Protein AF-A0A944SM00-F1 (afdb_monomer_lite)

Secondary structure (DSSP, 8-state):
-EEE-HHHHHHHHHTT-HHHHHHHHHHHHHTTTT--SEEEHHHHHHHHHHTT--HHHHHHHHHHHHHTTSEEEETTTEEEE--HHHHHHHHT-S-----EEE-HHHHHSTTHHHHHHHHHHTT--S---HHHHHHHH---HHHHHHHHHTS-GGGPPEEEEEEEE----GGGHHHHHHHTTT-EEEETTEEEEEEEEEEE--PEEPS---HHHHHHHHHHHHHHHHHHHHHHHHHHSSSHHHHHHHHHHHTT----------

Foldseek 3Di:
DFWAQLLLQLLCVVVVLNLLRLLLSLVCVVPPDPSPQKDQQVVSLVVCVVLVQDPVSVVVNVVSNCVLVQWDADPRRMIGGDDPLVSCVSSVHLATAFIWDDDNNCCRDPLVNLRSLLRVLQRDQDFDDVVNVCVSRVQDPVNSVVSQVSDDPQWHKDWDWDKAFDPDDPVCLVVVCVVVVNQWDQDPNTTIGTTGTRIDTPIDGDPDDPRVVSSVSSVVVVCVVVVVVLVVLCVVPVDSVVSVVVVVVVVVPPPPDDDDDD

pLDDT: mean 83.61, std 16.64, range [28.89, 97.44]

Radius of gyration: 24.04 Å; chains: 1; bounding box: 55×58×67 Å

Sequence (262 aa):
MIGIFPELQIKAIKEKKAGALILWALMRDFDQPAGSGKVNSQEFKEYLISLGISSSTMYRWIGQALKISLISENKINEYHYVKLAKCALIIGVSKVSFSVDVPLDKLIKKGWRSIVWGAYLSQFKRQISREALFELTGIQRQTQRQLEIGLPKELKIKYIKNYLDEDVTEDHSEAYQKHHGGKAIVINERLVRRLPDTKKTQFKRSRKGRIRKAQSEINLVLKYQQGADRMIEKLFYGSLKGALQRSRKHDRDDIKPDIFYL

Structure (mmCIF, N/CA/C/O backbone):
data_AF-A0A944SM00-F1
#
_entry.id   AF-A0A944SM00-F1
#
loop_
_atom_site.group_PDB
_atom_site.id
_atom_site.type_symbol
_atom_site.label_atom_id
_atom_site.label_alt_id
_atom_site.label_comp_id
_atom_site.label_asym_id
_atom_site.label_entity_id
_atom_site.label_seq_id
_atom_site.pdbx_PDB_ins_code
_atom_site.Cartn_x
_atom_site.Cartn_y
_atom_site.Cartn_z
_atom_site.occupancy
_atom_site.B_iso_or_equiv
_atom_site.auth_seq_id
_atom_site.auth_comp_id
_atom_site.auth_asym_id
_atom_site.auth_atom_id
_atom_site.pdbx_PDB_model_num
ATOM 1 N N . MET A 1 1 ? -14.375 -7.626 -3.214 1.00 90.75 1 MET A N 1
ATOM 2 C CA . MET A 1 1 ? -13.241 -6.825 -3.735 1.00 90.75 1 MET A CA 1
ATOM 3 C C . MET A 1 1 ? -13.071 -5.628 -2.827 1.00 90.75 1 MET A C 1
ATOM 5 O O . MET A 1 1 ? -14.075 -5.000 -2.522 1.00 90.75 1 MET A O 1
ATOM 9 N N . ILE A 1 2 ? -11.843 -5.311 -2.433 1.00 92.75 2 ILE A N 1
ATOM 10 C CA . ILE A 1 2 ? -11.522 -4.173 -1.570 1.00 92.75 2 ILE A CA 1
ATOM 11 C C . ILE A 1 2 ? -10.725 -3.126 -2.354 1.00 92.75 2 ILE A C 1
ATOM 13 O O . ILE A 1 2 ? -9.798 -3.464 -3.090 1.00 92.75 2 ILE A O 1
ATOM 17 N N . GLY A 1 3 ? -11.085 -1.851 -2.203 1.00 92.88 3 GLY A N 1
ATOM 18 C CA . GLY A 1 3 ? -10.375 -0.738 -2.832 1.00 92.88 3 GLY A CA 1
ATOM 19 C C . GLY A 1 3 ? -9.200 -0.273 -1.973 1.00 92.88 3 GLY A C 1
ATOM 20 O O . GLY A 1 3 ? -9.401 0.331 -0.917 1.00 92.88 3 GLY A O 1
ATOM 21 N N . ILE A 1 4 ? -7.969 -0.503 -2.432 1.00 94.50 4 ILE A N 1
ATOM 22 C CA . ILE A 1 4 ? -6.750 -0.059 -1.737 1.00 94.50 4 ILE A CA 1
ATOM 23 C C . ILE A 1 4 ? -6.112 1.144 -2.432 1.00 94.50 4 ILE A C 1
ATOM 25 O O . ILE A 1 4 ? -6.391 1.400 -3.600 1.00 94.50 4 ILE A O 1
ATOM 29 N N . PHE A 1 5 ? -5.245 1.871 -1.726 1.00 94.88 5 PHE A N 1
ATOM 30 C CA . PHE A 1 5 ? -4.364 2.903 -2.288 1.00 94.88 5 PHE A CA 1
ATOM 31 C C . PHE A 1 5 ? -2.925 2.362 -2.295 1.00 94.88 5 PHE A C 1
ATOM 33 O O . PHE A 1 5 ? -2.272 2.375 -1.246 1.00 94.88 5 PHE A O 1
ATOM 40 N N . PRO A 1 6 ? -2.452 1.795 -3.421 1.00 95.00 6 PRO A N 1
ATOM 41 C CA . PRO A 1 6 ? -1.186 1.066 -3.474 1.00 95.00 6 PRO A CA 1
ATOM 42 C C . PRO A 1 6 ? 0.037 1.866 -3.012 1.00 95.00 6 PRO A C 1
ATOM 44 O O . PRO A 1 6 ? 0.906 1.318 -2.343 1.00 95.00 6 PRO A O 1
ATOM 47 N N . GLU A 1 7 ? 0.090 3.163 -3.304 1.00 94.62 7 GLU A N 1
ATOM 48 C CA . GLU A 1 7 ? 1.164 4.066 -2.888 1.00 94.62 7 GLU A CA 1
ATOM 49 C C . GLU A 1 7 ? 1.265 4.201 -1.363 1.00 94.62 7 GLU A C 1
ATOM 51 O O . GLU A 1 7 ? 2.369 4.165 -0.814 1.00 94.62 7 GLU A O 1
ATOM 56 N N . LEU A 1 8 ? 0.123 4.259 -0.664 1.00 95.56 8 LEU A N 1
ATOM 57 C CA . LEU A 1 8 ? 0.095 4.260 0.798 1.00 95.56 8 LEU A CA 1
ATOM 58 C C . LEU A 1 8 ? 0.645 2.933 1.325 1.00 95.56 8 LEU A C 1
ATOM 60 O O . LEU A 1 8 ? 1.453 2.921 2.249 1.00 95.56 8 LEU A O 1
ATOM 64 N N . GLN A 1 9 ? 0.245 1.815 0.711 1.00 95.25 9 GLN A N 1
ATOM 65 C CA . GLN A 1 9 ? 0.661 0.476 1.134 1.00 95.25 9 GLN A CA 1
ATOM 66 C C . GLN A 1 9 ? 2.152 0.231 0.916 1.00 95.25 9 GLN A C 1
ATOM 68 O O . GLN A 1 9 ? 2.822 -0.291 1.804 1.00 95.25 9 GLN A O 1
ATOM 73 N N . ILE A 1 10 ? 2.703 0.657 -0.220 1.00 95.25 10 ILE A N 1
ATOM 74 C CA . ILE A 1 10 ? 4.142 0.568 -0.482 1.00 95.25 10 ILE A CA 1
ATOM 75 C C . ILE A 1 10 ? 4.932 1.397 0.526 1.00 95.25 10 ILE A C 1
ATOM 77 O O . ILE A 1 10 ? 5.895 0.893 1.110 1.00 95.25 10 ILE A O 1
ATOM 81 N N . LYS A 1 11 ? 4.502 2.634 0.790 1.00 94.69 11 LYS A N 1
ATOM 82 C CA . LYS A 1 11 ? 5.144 3.472 1.803 1.00 94.69 11 LYS A CA 1
ATOM 83 C C . LYS A 1 11 ? 5.046 2.826 3.190 1.00 94.69 11 LYS A C 1
ATOM 85 O O . LYS A 1 11 ? 6.056 2.702 3.872 1.00 94.69 11 LYS A O 1
ATOM 90 N N . ALA A 1 12 ? 3.884 2.299 3.573 1.00 94.25 12 ALA A N 1
ATOM 91 C CA . ALA A 1 12 ? 3.702 1.606 4.848 1.00 94.25 12 ALA A CA 1
ATOM 92 C C . ALA A 1 12 ? 4.543 0.322 4.975 1.00 94.25 12 ALA A C 1
ATOM 94 O O . ALA A 1 12 ? 4.992 0.000 6.075 1.00 94.25 12 ALA A O 1
ATOM 95 N N . ILE A 1 13 ? 4.795 -0.409 3.880 1.00 92.44 13 ILE A N 1
ATOM 96 C CA . ILE A 1 13 ? 5.728 -1.549 3.871 1.00 92.44 13 ILE A CA 1
ATOM 97 C C . ILE A 1 13 ? 7.135 -1.079 4.243 1.00 92.44 13 ILE A C 1
ATOM 99 O O . ILE A 1 13 ? 7.756 -1.690 5.114 1.00 92.44 13 ILE A O 1
ATOM 103 N N . LYS A 1 14 ? 7.612 0.008 3.623 1.00 90.19 14 LYS A N 1
ATOM 104 C CA . LYS A 1 14 ? 8.934 0.588 3.901 1.00 90.19 14 LYS A CA 1
ATOM 105 C C . LYS A 1 14 ? 9.064 1.010 5.366 1.00 90.19 14 LYS A C 1
ATOM 107 O O . LYS A 1 14 ? 10.045 0.669 6.015 1.00 90.19 14 LYS A O 1
ATOM 112 N N . GLU A 1 15 ? 8.033 1.653 5.906 1.00 90.00 15 GLU A N 1
ATOM 113 C CA . GLU A 1 15 ? 7.998 2.131 7.296 1.00 90.00 15 GLU A CA 1
ATOM 114 C C . GLU A 1 15 ? 7.648 1.034 8.326 1.00 90.00 15 GLU A C 1
ATOM 116 O O . GLU A 1 15 ? 7.414 1.338 9.493 1.00 90.00 15 GLU A O 1
ATOM 121 N N . LYS A 1 16 ? 7.557 -0.244 7.916 1.00 90.62 16 LYS A N 1
ATOM 122 C CA . LYS A 1 16 ? 7.149 -1.388 8.765 1.00 90.62 16 LYS A CA 1
ATOM 123 C C . LYS A 1 16 ? 5.774 -1.212 9.448 1.00 90.62 16 LYS A C 1
ATOM 125 O O . LYS A 1 16 ? 5.503 -1.817 10.482 1.00 90.62 16 LYS A O 1
ATOM 130 N N . LYS A 1 17 ? 4.874 -0.439 8.831 1.00 92.25 17 LYS A N 1
ATOM 131 C CA . LYS A 1 17 ? 3.510 -0.099 9.298 1.00 92.25 17 LYS A CA 1
ATOM 132 C C . LYS A 1 17 ? 2.399 -0.723 8.443 1.00 92.25 17 LYS A C 1
ATOM 134 O O . LYS A 1 17 ? 1.239 -0.336 8.537 1.00 92.25 17 LYS A O 1
ATOM 139 N N . ALA A 1 18 ? 2.741 -1.690 7.594 1.00 93.62 18 ALA A N 1
ATOM 140 C CA . ALA A 1 18 ? 1.810 -2.324 6.661 1.00 93.62 18 ALA A CA 1
ATOM 141 C C . ALA A 1 18 ? 0.531 -2.875 7.316 1.00 93.62 18 ALA A C 1
ATOM 143 O O . ALA A 1 18 ? -0.555 -2.688 6.779 1.00 93.62 18 ALA A O 1
ATOM 144 N N . GLY A 1 19 ? 0.652 -3.532 8.475 1.00 94.31 19 GLY A N 1
ATOM 145 C CA . GLY A 1 19 ? -0.491 -4.134 9.168 1.00 94.31 19 GLY A CA 1
ATOM 146 C C . GLY A 1 19 ? -1.557 -3.108 9.545 1.00 94.31 19 GLY A C 1
ATOM 147 O O . GLY A 1 19 ? -2.734 -3.302 9.255 1.00 94.31 19 GLY A O 1
ATOM 148 N N . ALA A 1 20 ? -1.127 -1.969 10.091 1.00 96.12 20 ALA A N 1
ATOM 149 C CA . ALA A 1 20 ? -2.013 -0.859 10.426 1.00 96.12 20 ALA A CA 1
ATOM 150 C C . ALA A 1 20 ? -2.781 -0.321 9.210 1.00 96.12 20 ALA A C 1
ATOM 152 O O . ALA A 1 20 ? -3.964 0.001 9.305 1.00 96.12 20 ALA A O 1
ATOM 153 N N . LEU A 1 21 ? -2.124 -0.234 8.052 1.00 96.19 21 LEU A N 1
ATOM 154 C CA . LEU A 1 21 ? -2.757 0.296 6.851 1.00 96.19 21 LEU A CA 1
ATOM 155 C C . LEU A 1 21 ? -3.674 -0.726 6.160 1.00 96.19 21 LEU A C 1
ATOM 157 O O . LEU A 1 21 ? -4.677 -0.342 5.559 1.00 96.19 21 LEU A O 1
ATOM 161 N N . ILE A 1 22 ? -3.364 -2.024 6.248 1.00 96.12 22 ILE A N 1
ATOM 162 C CA . ILE A 1 22 ? -4.295 -3.089 5.844 1.00 96.12 22 ILE A CA 1
ATOM 163 C C . ILE A 1 22 ? -5.549 -3.023 6.718 1.00 96.12 22 ILE A C 1
ATOM 165 O O . ILE A 1 22 ? -6.648 -2.975 6.175 1.00 96.12 22 ILE A O 1
ATOM 169 N N . LEU A 1 23 ? -5.397 -2.925 8.042 1.00 96.69 23 LEU A N 1
ATOM 170 C CA . LEU A 1 23 ? -6.522 -2.772 8.967 1.00 96.69 23 LEU A CA 1
ATOM 171 C C . LEU A 1 23 ? -7.384 -1.552 8.619 1.00 96.69 23 LEU A C 1
ATOM 173 O O . LEU A 1 23 ? -8.598 -1.673 8.511 1.00 96.69 23 LEU A O 1
ATOM 177 N N . TRP A 1 24 ? -6.762 -0.398 8.364 1.00 96.31 24 TRP A N 1
ATOM 178 C CA . TRP A 1 24 ? -7.469 0.812 7.937 1.00 96.31 24 TRP A CA 1
ATOM 179 C C . TRP A 1 24 ? -8.270 0.604 6.641 1.00 96.31 24 TRP A C 1
ATOM 181 O O . TRP A 1 24 ? -9.392 1.096 6.513 1.00 96.31 24 TRP A O 1
ATOM 191 N N . ALA A 1 25 ? -7.725 -0.145 5.676 1.00 94.94 25 ALA A N 1
ATOM 192 C CA . ALA A 1 25 ? -8.459 -0.497 4.465 1.00 94.94 25 ALA A CA 1
ATOM 193 C C . ALA A 1 25 ? -9.648 -1.423 4.775 1.00 94.94 25 ALA A C 1
ATOM 195 O O . ALA A 1 25 ? -10.730 -1.191 4.242 1.00 94.94 25 ALA A O 1
ATOM 196 N N . LEU A 1 26 ? -9.468 -2.418 5.652 1.00 96.19 26 LEU A N 1
ATOM 197 C CA . LEU A 1 26 ? -10.524 -3.347 6.077 1.00 96.19 26 LEU A CA 1
ATOM 198 C C . LEU A 1 26 ? -11.660 -2.632 6.815 1.00 96.19 26 LEU A C 1
ATOM 200 O O . LEU A 1 26 ? -12.820 -2.903 6.532 1.00 96.19 26 LEU A O 1
ATOM 204 N N . MET A 1 27 ? -11.349 -1.670 7.687 1.00 95.62 27 MET A N 1
ATOM 205 C CA . MET A 1 27 ? -12.361 -0.839 8.355 1.00 95.62 27 MET A CA 1
ATOM 206 C C . MET A 1 27 ? -13.193 -0.044 7.352 1.00 95.62 27 MET A C 1
ATOM 208 O O . MET A 1 27 ? -14.412 0.010 7.453 1.00 95.62 27 MET A O 1
ATOM 212 N N . ARG A 1 28 ? -12.537 0.540 6.344 1.00 93.19 28 ARG A N 1
ATOM 213 C CA . ARG A 1 28 ? -13.213 1.258 5.254 1.00 93.19 28 ARG A CA 1
ATOM 214 C C . ARG A 1 28 ? -14.041 0.361 4.347 1.00 93.19 28 ARG A C 1
ATOM 216 O O . ARG A 1 28 ? -14.868 0.874 3.595 1.00 93.19 28 ARG A O 1
ATOM 223 N N . ASP A 1 29 ? -13.746 -0.929 4.321 1.00 93.06 29 ASP A N 1
ATOM 224 C CA . ASP A 1 29 ? -14.542 -1.909 3.596 1.00 93.06 29 ASP A CA 1
ATOM 225 C C . ASP A 1 29 ? -15.767 -2.328 4.410 1.00 93.06 29 ASP A C 1
ATOM 227 O O . ASP A 1 29 ? -16.865 -2.336 3.868 1.00 93.06 29 ASP A O 1
ATOM 231 N N . PHE A 1 30 ? -15.579 -2.554 5.713 1.00 94.56 30 PHE A N 1
ATOM 232 C CA . PHE A 1 30 ? -16.629 -2.895 6.672 1.00 94.56 30 PHE A CA 1
ATOM 233 C C . PHE A 1 30 ? -17.672 -1.780 6.850 1.00 94.56 30 PHE A C 1
ATOM 235 O O . PHE A 1 30 ? -18.863 -2.048 6.832 1.00 94.56 30 PHE A O 1
ATOM 242 N N . ASP A 1 31 ? -17.246 -0.517 6.937 1.00 93.50 31 ASP A N 1
ATOM 243 C CA . ASP A 1 31 ? -18.124 0.659 7.109 1.00 93.50 31 ASP A CA 1
ATOM 244 C C . ASP A 1 31 ? -18.893 1.042 5.821 1.00 93.50 31 ASP A C 1
ATOM 246 O O . ASP A 1 31 ? -19.394 2.154 5.678 1.00 93.50 31 ASP A O 1
ATOM 250 N N . GLN A 1 32 ? -18.966 0.169 4.814 1.00 86.81 32 GLN A N 1
ATOM 251 C CA . GLN A 1 32 ? -19.752 0.427 3.605 1.00 86.81 32 GLN A CA 1
ATOM 252 C C . GLN A 1 32 ? -21.203 -0.042 3.767 1.00 86.81 32 GLN A C 1
ATOM 254 O O . GLN A 1 32 ? -21.441 -1.052 4.419 1.00 86.81 32 GLN A O 1
ATOM 259 N N . PRO A 1 33 ? -22.182 0.631 3.126 1.00 79.94 33 PRO A N 1
ATOM 260 C CA . PRO A 1 33 ? -22.044 1.762 2.197 1.00 79.94 33 PRO A CA 1
ATOM 261 C C . PRO A 1 33 ? -21.962 3.151 2.862 1.00 79.94 33 PRO A C 1
ATOM 263 O O . PRO A 1 33 ? -21.653 4.119 2.168 1.00 79.94 33 PRO A O 1
ATOM 266 N N . ALA A 1 34 ? -22.224 3.265 4.169 1.00 76.12 34 ALA A N 1
ATOM 267 C CA . ALA A 1 34 ? -22.396 4.546 4.864 1.00 76.12 34 ALA A CA 1
ATOM 268 C C . ALA A 1 34 ? -21.117 5.409 4.925 1.00 76.12 34 ALA A C 1
ATOM 270 O O . ALA A 1 34 ? -21.173 6.620 4.704 1.00 76.12 34 ALA A O 1
ATOM 271 N N . GLY A 1 35 ? -19.956 4.802 5.185 1.00 81.25 35 GLY A N 1
ATOM 272 C CA . GLY A 1 35 ? -18.659 5.480 5.249 1.00 81.25 35 GLY A CA 1
ATOM 273 C C . GLY A 1 35 ? -18.588 6.533 6.357 1.00 81.25 35 GLY A C 1
ATOM 274 O O . GLY A 1 35 ? -18.094 7.642 6.121 1.00 81.25 35 GLY A O 1
ATOM 275 N N . SER A 1 36 ? -19.117 6.206 7.536 1.00 85.19 36 SER A N 1
ATOM 276 C CA . SER A 1 36 ? -19.254 7.103 8.687 1.00 85.19 36 SER A CA 1
ATOM 277 C C . SER A 1 36 ? -17.916 7.504 9.329 1.00 85.19 36 SER A C 1
ATOM 279 O O . SER A 1 36 ? -17.819 8.554 9.970 1.00 85.19 36 SER A O 1
ATOM 281 N N . GLY A 1 37 ? -16.862 6.704 9.137 1.00 90.31 37 GLY A N 1
ATOM 282 C CA . GLY A 1 37 ? -15.581 6.875 9.825 1.00 90.31 37 GLY A CA 1
ATOM 283 C C . GLY A 1 37 ? -15.517 6.195 11.194 1.00 90.31 37 GLY A C 1
ATOM 284 O O . GLY A 1 37 ? -14.524 6.380 11.902 1.00 90.31 37 GLY A O 1
ATOM 285 N N . LYS A 1 38 ? -16.562 5.451 11.576 1.00 93.81 38 LYS A N 1
ATOM 286 C CA . LYS A 1 38 ? -16.726 4.814 12.885 1.00 93.81 38 LYS A CA 1
ATOM 287 C C . LYS A 1 38 ? -17.214 3.381 12.711 1.00 93.81 38 LYS A C 1
ATOM 289 O O . LYS A 1 38 ? -18.008 3.113 11.818 1.00 93.81 38 LYS A O 1
ATOM 294 N N . VAL A 1 39 ? -16.740 2.472 13.555 1.00 94.75 39 VAL A N 1
ATOM 295 C CA . VAL A 1 39 ? -17.179 1.070 13.573 1.00 94.75 39 VAL A CA 1
ATOM 296 C C . VAL A 1 39 ? -17.246 0.570 15.013 1.00 94.75 39 VAL A C 1
ATOM 298 O O . VAL A 1 39 ? -16.406 0.949 15.834 1.00 94.75 39 VAL A O 1
ATOM 301 N N . ASN A 1 40 ? -18.206 -0.303 15.317 1.00 95.50 40 ASN A N 1
ATOM 302 C CA . ASN A 1 40 ? -18.239 -1.005 16.596 1.00 95.50 40 ASN A CA 1
ATOM 303 C C . ASN A 1 40 ? -16.992 -1.901 16.721 1.00 95.50 40 ASN A C 1
ATOM 305 O O . ASN A 1 40 ? -16.635 -2.630 15.791 1.00 95.50 40 ASN A O 1
ATOM 309 N N . SER A 1 41 ? -16.288 -1.814 17.850 1.00 95.81 41 SER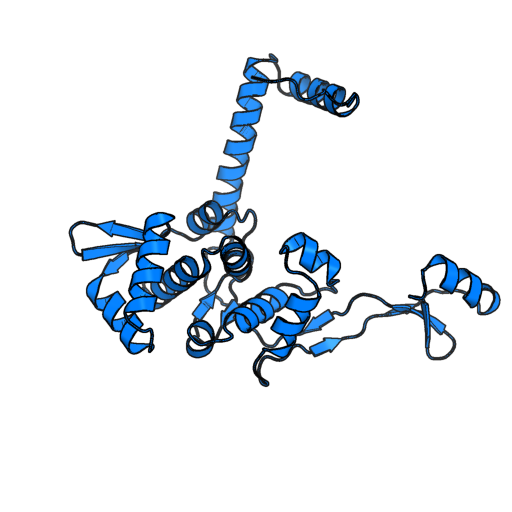 A N 1
ATOM 310 C CA . SER A 1 41 ? -14.999 -2.480 18.037 1.00 95.81 41 SER A CA 1
ATOM 311 C C . SER A 1 41 ? -15.127 -4.000 18.117 1.00 95.81 41 SER A C 1
ATOM 313 O O . SER A 1 41 ? -14.221 -4.699 17.661 1.00 95.81 41 SER A O 1
ATOM 315 N N . GLN A 1 42 ? -16.231 -4.506 18.669 1.00 95.69 42 GLN A N 1
ATOM 316 C CA . GLN A 1 42 ? -16.486 -5.933 18.833 1.00 95.69 42 GLN A CA 1
ATOM 317 C C . GLN A 1 42 ? -16.898 -6.564 17.502 1.00 95.69 42 GLN A C 1
ATOM 319 O O . GLN A 1 42 ? -16.229 -7.487 17.039 1.00 95.69 42 GLN A O 1
ATOM 324 N N . GLU A 1 43 ? -17.899 -5.992 16.830 1.00 96.31 43 GLU A N 1
ATOM 325 C CA . GLU A 1 43 ? -18.360 -6.465 15.515 1.00 96.31 43 GLU A CA 1
ATOM 326 C C . GLU A 1 43 ? -17.225 -6.450 14.485 1.00 96.31 43 GLU A C 1
ATOM 328 O O . GLU A 1 43 ? -17.054 -7.384 13.702 1.00 96.31 43 GLU A O 1
ATOM 333 N N . PHE A 1 44 ? -16.383 -5.410 14.511 1.00 96.94 44 PHE A N 1
ATOM 334 C CA . PHE A 1 44 ? -15.248 -5.335 13.601 1.00 96.94 44 PHE A CA 1
ATOM 335 C C . PHE A 1 44 ? -14.198 -6.420 13.889 1.00 96.94 44 PHE A C 1
ATOM 337 O O . PHE A 1 44 ? -13.633 -6.985 12.953 1.00 96.94 44 PHE A O 1
ATOM 344 N N . LYS A 1 45 ? -13.934 -6.759 15.159 1.00 97.44 45 LYS A N 1
ATOM 345 C CA . LYS A 1 45 ? -13.025 -7.868 15.511 1.00 97.44 45 LYS A CA 1
ATOM 346 C C . LYS A 1 45 ? -13.583 -9.210 15.039 1.00 97.44 45 LYS A C 1
ATOM 348 O O . LYS A 1 45 ? -12.844 -9.994 14.446 1.00 97.44 45 LYS A O 1
ATOM 353 N N . GLU A 1 46 ? -14.874 -9.451 15.243 1.00 97.25 46 GLU A N 1
ATOM 354 C CA . GLU A 1 46 ? -15.562 -10.657 14.766 1.00 97.25 46 GLU A CA 1
ATOM 355 C C . GLU A 1 46 ? -15.511 -10.765 13.239 1.00 97.25 46 GLU A C 1
ATOM 357 O O . GLU A 1 46 ? -15.163 -11.818 12.702 1.00 97.25 46 GLU A O 1
ATOM 362 N N . TYR A 1 47 ? -15.722 -9.651 12.533 1.00 96.81 47 TYR A N 1
ATOM 363 C CA . TYR A 1 47 ? -15.541 -9.577 11.087 1.00 96.81 47 TYR A CA 1
ATOM 364 C C . TYR A 1 47 ? -14.119 -9.972 10.665 1.00 96.81 47 TYR A C 1
ATOM 366 O O . TYR A 1 47 ? -13.951 -10.819 9.787 1.00 96.81 47 TYR A O 1
ATOM 374 N N . LEU A 1 48 ? -13.077 -9.436 11.306 1.00 97.06 48 LEU A N 1
ATOM 375 C CA . LEU A 1 48 ? -11.691 -9.797 10.983 1.00 97.06 48 LEU A CA 1
ATOM 376 C C . LEU A 1 48 ? -11.404 -11.289 11.210 1.00 97.06 48 LEU A C 1
ATOM 378 O O . LEU A 1 48 ? -10.720 -11.910 10.392 1.00 97.06 48 LEU A O 1
ATOM 382 N N . ILE A 1 49 ? -11.943 -11.868 12.285 1.00 96.75 49 ILE A N 1
ATOM 383 C CA . ILE A 1 49 ? -11.830 -13.305 12.568 1.00 96.75 49 ILE A CA 1
ATOM 384 C C . ILE A 1 49 ? -12.545 -14.117 11.481 1.00 96.75 49 ILE A C 1
ATOM 386 O O . ILE A 1 49 ? -11.967 -15.076 10.969 1.00 96.75 49 ILE A O 1
ATOM 390 N N . SER A 1 50 ? -13.741 -13.696 11.053 1.00 96.12 50 SER A N 1
ATOM 391 C CA . SER A 1 50 ? -14.498 -14.355 9.977 1.00 96.12 50 SER A CA 1
ATOM 392 C C . SER A 1 50 ? -13.757 -14.362 8.631 1.00 96.12 50 SER A C 1
ATOM 394 O O . SER A 1 50 ? -13.903 -15.289 7.838 1.00 96.12 50 SER A O 1
ATOM 396 N N . LEU A 1 51 ? -12.880 -13.377 8.394 1.00 95.25 51 LEU A N 1
ATOM 397 C CA . LEU A 1 51 ? -11.996 -13.326 7.223 1.00 95.25 51 LEU A CA 1
ATOM 398 C C . LEU A 1 51 ? -10.786 -14.275 7.319 1.00 95.25 51 LEU A C 1
ATOM 400 O O . LEU A 1 51 ? -9.970 -14.334 6.393 1.00 95.25 51 LEU A O 1
ATOM 404 N N . GLY A 1 52 ? -10.639 -15.001 8.430 1.00 95.31 52 GLY A N 1
ATOM 405 C CA . GLY A 1 52 ? -9.529 -15.916 8.691 1.00 95.31 52 GLY A CA 1
ATOM 406 C C . GLY A 1 52 ? -8.270 -15.233 9.233 1.00 95.31 52 GLY A C 1
ATOM 407 O O . GLY A 1 52 ? -7.176 -15.793 9.133 1.00 95.31 52 GLY A O 1
ATOM 408 N N . ILE A 1 53 ? -8.380 -14.020 9.788 1.00 96.19 53 ILE A N 1
ATOM 409 C CA . ILE A 1 53 ? -7.252 -13.350 10.447 1.00 96.19 53 ILE A CA 1
ATOM 410 C C . ILE A 1 53 ? -7.109 -13.913 11.861 1.00 96.19 53 ILE A C 1
ATOM 412 O O . ILE A 1 53 ? -7.990 -13.754 12.698 1.00 96.19 53 ILE A O 1
ATOM 416 N N . SER A 1 54 ? -5.959 -14.525 12.161 1.00 96.06 54 SER A N 1
ATOM 417 C CA . SER A 1 54 ? -5.645 -14.997 13.518 1.00 96.06 54 SER A CA 1
ATOM 418 C C . SER A 1 54 ? -5.736 -13.854 14.540 1.00 96.06 54 SER A C 1
ATOM 420 O O . SER A 1 54 ? -5.209 -12.768 14.263 1.00 96.06 54 SER A O 1
ATOM 422 N N . SER A 1 55 ? -6.240 -14.121 15.747 1.00 96.69 55 SER A N 1
ATOM 423 C CA . SER A 1 55 ? -6.362 -13.117 16.816 1.00 96.69 55 SER A CA 1
ATOM 424 C C . SER A 1 55 ? -5.044 -12.386 17.103 1.00 96.69 55 SER A C 1
ATOM 426 O O . SER A 1 55 ? -5.025 -11.163 17.194 1.00 96.69 55 SER A O 1
ATOM 428 N N . SER A 1 56 ? -3.911 -13.099 17.135 1.00 96.69 56 SER A N 1
ATOM 429 C CA . SER A 1 56 ? -2.581 -12.490 17.319 1.00 96.69 56 SER A CA 1
ATOM 430 C C . SER A 1 56 ? -2.256 -11.439 16.246 1.00 96.69 56 SER A C 1
ATOM 432 O O . SER A 1 56 ? -1.846 -10.317 16.551 1.00 96.69 56 SER A O 1
ATOM 434 N N . THR A 1 57 ? -2.493 -11.765 14.971 1.00 95.81 57 THR A N 1
ATOM 435 C CA . THR A 1 57 ? -2.288 -10.817 13.865 1.00 95.81 57 THR A CA 1
ATOM 436 C C . THR A 1 57 ? -3.242 -9.632 13.956 1.00 95.81 57 THR A C 1
ATOM 438 O O . THR A 1 57 ? -2.792 -8.502 13.771 1.00 95.81 57 THR A O 1
ATOM 441 N N . MET A 1 58 ? -4.514 -9.879 14.278 1.00 97.19 58 MET A N 1
ATOM 442 C CA . MET A 1 58 ? -5.527 -8.842 14.467 1.00 97.19 58 MET A CA 1
ATOM 443 C C . MET A 1 58 ? -5.106 -7.843 15.552 1.00 97.19 58 MET A C 1
ATOM 445 O O . MET A 1 58 ? -4.970 -6.657 15.258 1.00 97.19 58 MET A O 1
ATOM 449 N N . TYR A 1 59 ? -4.822 -8.304 16.774 1.00 96.94 59 TYR A N 1
ATOM 450 C CA . TYR A 1 59 ? -4.414 -7.424 17.875 1.00 96.94 59 TYR A CA 1
ATOM 451 C C . TYR A 1 59 ? -3.113 -6.681 17.570 1.00 96.94 59 TYR A C 1
ATOM 453 O O . TYR A 1 59 ? -3.001 -5.491 17.859 1.00 96.94 59 TYR A O 1
ATOM 461 N N . ARG A 1 60 ? -2.150 -7.334 16.906 1.00 96.88 60 ARG A N 1
ATOM 462 C CA . ARG A 1 60 ? -0.929 -6.668 16.437 1.00 96.88 60 ARG A CA 1
ATOM 463 C C . ARG A 1 60 ? -1.239 -5.534 15.458 1.00 96.88 60 ARG A C 1
ATOM 465 O O . ARG A 1 60 ? -0.643 -4.466 15.568 1.00 96.88 60 ARG A O 1
ATOM 472 N N . TRP A 1 61 ? -2.130 -5.745 14.491 1.00 97.19 61 TRP A N 1
ATOM 473 C CA . TRP A 1 61 ? -2.508 -4.705 13.530 1.00 97.19 61 TRP A CA 1
ATOM 474 C C . TRP A 1 61 ? -3.270 -3.558 14.196 1.00 97.19 61 TRP A C 1
ATOM 476 O O . TRP A 1 61 ? -2.965 -2.402 13.906 1.00 97.19 61 TRP A O 1
ATOM 486 N N . ILE A 1 62 ? -4.191 -3.862 15.118 1.00 97.31 62 ILE A N 1
ATOM 487 C CA . ILE A 1 62 ? -4.923 -2.865 15.917 1.00 97.31 62 ILE A CA 1
ATOM 488 C C . ILE A 1 62 ? -3.943 -2.023 16.739 1.00 97.31 62 ILE A C 1
ATOM 490 O O . ILE A 1 62 ? -3.942 -0.799 16.622 1.00 97.31 62 ILE A O 1
ATOM 494 N N . GLY A 1 63 ? -3.042 -2.660 17.491 1.00 97.12 63 GLY A N 1
ATOM 495 C CA . GLY A 1 63 ? -2.034 -1.962 18.291 1.00 97.12 63 GLY A CA 1
ATOM 496 C C . GLY A 1 63 ? -1.107 -1.090 17.441 1.00 97.12 63 GLY A C 1
ATOM 497 O O . GLY A 1 63 ? -0.812 0.047 17.809 1.00 97.12 63 GLY A O 1
ATOM 498 N N . GLN A 1 64 ? -0.697 -1.569 16.259 1.00 96.81 64 GLN A N 1
ATOM 499 C CA . GLN A 1 64 ? 0.062 -0.749 15.311 1.00 96.81 64 GLN A CA 1
ATOM 500 C C . GLN A 1 64 ? -0.741 0.465 14.833 1.00 96.81 64 GLN A C 1
ATOM 502 O O . GLN A 1 64 ? -0.179 1.554 14.768 1.00 96.81 64 GLN A O 1
ATOM 507 N N . ALA A 1 65 ? -2.022 0.291 14.500 1.00 97.06 65 ALA A N 1
ATOM 508 C CA . ALA A 1 65 ? -2.881 1.358 13.996 1.00 97.06 65 ALA A CA 1
ATOM 509 C C . ALA A 1 65 ? -3.179 2.431 15.052 1.00 97.06 65 ALA A C 1
ATOM 511 O O . ALA A 1 65 ? -3.144 3.615 14.713 1.00 97.06 65 ALA A O 1
ATOM 512 N N . LEU A 1 66 ? -3.397 2.029 16.309 1.00 96.31 66 LEU A N 1
ATOM 513 C CA . LEU A 1 66 ? -3.528 2.936 17.453 1.00 96.31 66 LEU A CA 1
ATOM 514 C C . LEU A 1 66 ? -2.230 3.715 17.680 1.00 96.31 66 LEU A C 1
ATOM 516 O O . LEU A 1 66 ? -2.250 4.938 17.768 1.00 96.31 66 LEU A O 1
ATOM 520 N N . LYS A 1 67 ? -1.080 3.025 17.680 1.00 95.94 67 LYS A N 1
ATOM 521 C CA . LYS A 1 67 ? 0.237 3.643 17.908 1.00 95.94 67 LYS A CA 1
ATOM 522 C C . LYS A 1 67 ? 0.572 4.746 16.902 1.00 95.94 67 LYS A C 1
ATOM 524 O O . LYS A 1 67 ? 1.251 5.704 17.254 1.00 95.94 67 LYS A O 1
ATOM 529 N N . ILE A 1 68 ? 0.148 4.600 15.647 1.00 94.69 68 ILE A N 1
ATOM 530 C CA . ILE A 1 68 ? 0.388 5.604 14.597 1.00 94.69 68 ILE A CA 1
ATOM 531 C C . ILE A 1 68 ? -0.815 6.525 14.364 1.00 94.69 68 ILE A C 1
ATOM 533 O O . ILE A 1 68 ? -0.820 7.282 13.395 1.00 94.69 68 ILE A O 1
ATOM 537 N N . SER A 1 69 ? -1.840 6.444 15.214 1.00 95.25 69 SER A N 1
ATOM 538 C CA . SER A 1 69 ? -3.047 7.271 15.150 1.00 95.25 69 SER A CA 1
ATOM 539 C C . SER A 1 69 ? -3.819 7.168 13.827 1.00 95.25 69 SER A C 1
ATOM 541 O O . SER A 1 69 ? -4.486 8.121 13.415 1.00 95.25 69 SER A O 1
ATOM 543 N N . LEU A 1 70 ? -3.746 6.017 13.141 1.00 94.62 70 LEU A N 1
ATOM 544 C CA . LEU A 1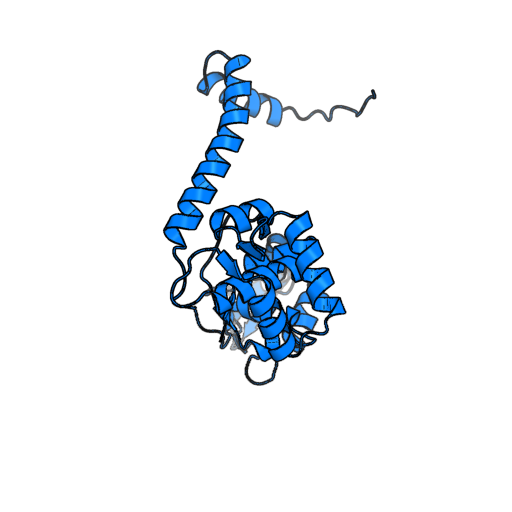 70 ? -4.650 5.714 12.022 1.00 94.62 70 LEU A CA 1
ATOM 545 C C . LEU A 1 70 ? -6.061 5.398 12.513 1.00 94.62 70 LEU A C 1
ATOM 547 O O . LEU A 1 70 ? -7.028 5.618 11.777 1.00 94.62 70 LEU A O 1
ATOM 551 N N . ILE A 1 71 ? -6.155 4.889 13.739 1.00 96.12 71 ILE A N 1
ATOM 552 C CA . ILE A 1 71 ? -7.409 4.677 14.444 1.00 96.12 71 ILE A CA 1
ATOM 553 C C . ILE A 1 71 ? -7.313 5.261 15.853 1.00 96.12 71 ILE A C 1
ATOM 555 O O . ILE A 1 71 ? -6.216 5.398 16.394 1.00 96.12 71 ILE A O 1
ATOM 559 N N . SER A 1 72 ? -8.456 5.586 16.439 1.00 95.12 72 SER A N 1
ATOM 560 C CA . SER A 1 72 ? -8.607 5.917 17.855 1.00 95.12 72 SER A CA 1
ATOM 561 C C . SER A 1 72 ? -9.769 5.127 18.441 1.00 95.12 72 SER A C 1
ATOM 563 O O . SER A 1 72 ? -10.729 4.819 17.735 1.00 95.12 72 SER A O 1
ATOM 565 N N . GLU A 1 73 ? -9.684 4.807 19.724 1.00 92.31 73 GLU A N 1
ATOM 566 C CA . GLU A 1 73 ? -10.730 4.099 20.459 1.00 92.31 73 GLU A CA 1
ATOM 567 C C . GLU A 1 73 ? -11.464 5.082 21.369 1.00 92.31 73 GLU A C 1
ATOM 569 O O . GLU A 1 73 ? -10.836 5.883 22.064 1.00 92.31 73 GLU A O 1
ATOM 574 N N . ASN A 1 74 ? -12.792 5.042 21.333 1.00 88.00 74 ASN A N 1
ATOM 575 C CA . ASN A 1 74 ? -13.642 5.801 22.242 1.00 88.00 74 ASN A CA 1
ATOM 576 C C . ASN A 1 74 ? -14.140 4.912 23.386 1.00 88.00 74 ASN A C 1
ATOM 578 O O . ASN A 1 74 ? -14.207 3.692 23.261 1.00 88.00 74 ASN A O 1
ATOM 582 N N . LYS A 1 75 ? -14.573 5.541 24.487 1.00 76.75 75 LYS A N 1
ATOM 583 C CA . LYS A 1 75 ? -15.086 4.848 25.686 1.00 76.75 75 LYS A CA 1
ATOM 584 C C . LYS A 1 75 ? -16.324 3.969 25.432 1.00 76.75 75 LYS A C 1
ATOM 586 O O . LYS A 1 75 ? -16.645 3.138 26.269 1.00 76.75 75 LYS A O 1
ATOM 591 N N . ILE A 1 76 ? -17.006 4.141 24.298 1.00 85.12 76 ILE A N 1
ATOM 592 C CA . ILE A 1 76 ? -18.248 3.438 23.931 1.00 85.12 76 ILE A CA 1
ATOM 593 C C . ILE A 1 76 ? -17.951 2.246 22.997 1.00 85.12 76 ILE A C 1
ATOM 595 O O . ILE A 1 76 ? -18.718 1.961 22.092 1.00 85.12 76 ILE A O 1
ATOM 599 N N . ASN A 1 77 ? -16.812 1.561 23.160 1.00 89.75 77 ASN A N 1
ATOM 600 C CA . ASN A 1 77 ? -16.426 0.420 22.311 1.00 89.75 77 ASN A CA 1
ATOM 601 C C . ASN A 1 77 ? -16.495 0.713 20.798 1.00 89.75 77 ASN A C 1
ATOM 603 O O . ASN A 1 77 ? -16.898 -0.131 20.002 1.00 89.75 77 ASN A O 1
ATOM 607 N N . GLU A 1 78 ? -16.065 1.902 20.380 1.00 94.50 78 GLU A N 1
ATOM 608 C CA . GLU A 1 78 ? -16.038 2.295 18.970 1.00 94.50 78 GLU A CA 1
ATOM 609 C C . GLU A 1 78 ? -14.609 2.579 18.517 1.00 94.50 78 GLU A C 1
ATOM 611 O O . GLU A 1 78 ? -13.858 3.299 19.184 1.00 94.50 78 GLU A O 1
ATOM 616 N N . TYR A 1 79 ? -14.256 2.071 17.335 1.00 96.06 79 TYR A N 1
ATOM 617 C CA . TYR A 1 79 ? -13.066 2.505 16.619 1.00 96.06 79 TYR A CA 1
ATOM 618 C C . TYR A 1 79 ? -13.417 3.593 15.612 1.00 96.06 79 TYR A C 1
ATOM 620 O O . TYR A 1 79 ? -14.267 3.424 14.741 1.00 96.06 79 TYR A O 1
ATOM 628 N N . HIS A 1 80 ? -12.681 4.694 15.681 1.00 95.75 80 HIS A N 1
ATOM 629 C CA . HIS A 1 80 ? -12.718 5.767 14.701 1.00 95.75 80 HIS A CA 1
ATOM 630 C C . HIS A 1 80 ? -11.491 5.652 13.819 1.00 95.75 80 HIS A C 1
ATOM 632 O O . HIS A 1 80 ? -10.377 5.614 14.334 1.00 95.75 80 HIS A O 1
ATOM 638 N N . TYR A 1 81 ? -11.663 5.636 12.503 1.00 94.88 81 TYR A N 1
ATOM 639 C CA . TYR A 1 81 ? -10.537 5.608 11.577 1.00 94.88 81 TYR A CA 1
ATOM 640 C C . TYR A 1 81 ? -10.386 6.943 10.850 1.00 94.88 81 TYR A C 1
ATOM 642 O O . TYR A 1 81 ? -11.348 7.656 10.557 1.00 94.88 81 TYR A O 1
ATOM 650 N N . VAL A 1 82 ? -9.144 7.314 10.550 1.00 93.69 82 VAL A N 1
ATOM 651 C CA . VAL A 1 82 ? -8.866 8.606 9.918 1.00 93.69 82 VAL A CA 1
ATOM 652 C C . VAL A 1 82 ? -9.300 8.641 8.449 1.00 93.69 82 VAL A C 1
ATOM 654 O O . VAL A 1 82 ? -9.228 7.649 7.722 1.00 93.69 82 VAL A O 1
ATOM 657 N N . LYS A 1 83 ? -9.689 9.824 7.964 1.00 92.06 83 LYS A N 1
ATOM 658 C CA . LYS A 1 83 ? -9.969 10.054 6.536 1.00 92.06 83 LYS A CA 1
ATOM 659 C C . LYS A 1 83 ? -8.708 9.872 5.684 1.00 92.06 83 LYS A C 1
ATOM 661 O O . LYS A 1 83 ? -7.589 10.024 6.169 1.00 92.06 83 LYS A O 1
ATOM 666 N N . LEU A 1 84 ? -8.899 9.629 4.385 1.00 92.44 84 LEU A N 1
ATOM 667 C CA . LEU A 1 84 ? -7.823 9.377 3.414 1.00 92.44 84 LEU A CA 1
ATOM 668 C C . LEU A 1 84 ? -6.697 10.424 3.444 1.00 92.44 84 LEU A C 1
ATOM 670 O O . LEU A 1 84 ? -5.533 10.043 3.436 1.00 92.44 84 LEU A O 1
ATOM 674 N N . ALA A 1 85 ? -7.022 11.719 3.510 1.00 91.69 85 ALA A N 1
ATOM 675 C CA . ALA A 1 85 ? -6.011 12.779 3.553 1.00 91.69 85 ALA A CA 1
ATOM 676 C C . ALA A 1 85 ? -5.114 12.671 4.794 1.00 91.69 85 ALA A C 1
ATOM 678 O O . ALA A 1 85 ? -3.892 12.645 4.684 1.00 91.69 85 ALA A O 1
ATOM 679 N N . LYS A 1 86 ? -5.725 12.525 5.976 1.00 92.12 86 LYS A N 1
ATOM 680 C CA . LYS A 1 86 ? -5.001 12.352 7.241 1.00 92.12 86 LYS A CA 1
ATOM 681 C C . LYS A 1 86 ? -4.206 11.043 7.259 1.00 92.12 86 LYS A C 1
ATOM 683 O O . LYS A 1 86 ? -3.071 11.042 7.717 1.00 92.12 86 LYS A O 1
ATOM 688 N N . CYS A 1 87 ? -4.754 9.963 6.700 1.00 94.25 87 CYS A N 1
ATOM 689 C CA . CYS A 1 87 ? -4.029 8.706 6.502 1.00 94.25 87 CYS A CA 1
ATOM 690 C C . CYS A 1 87 ? -2.756 8.917 5.664 1.00 94.25 87 CYS A C 1
ATOM 692 O O . CYS A 1 87 ? -1.674 8.512 6.079 1.00 94.25 87 CYS A O 1
ATOM 694 N N . ALA A 1 88 ? -2.864 9.601 4.521 1.00 93.88 88 ALA A N 1
ATOM 695 C CA . ALA A 1 88 ? -1.725 9.881 3.650 1.00 93.88 88 ALA A CA 1
ATOM 696 C C . ALA A 1 88 ? -0.643 10.711 4.351 1.00 93.88 88 ALA A C 1
ATOM 698 O O . ALA A 1 88 ? 0.535 10.373 4.256 1.00 93.88 88 ALA A O 1
ATOM 699 N N . LEU A 1 89 ? -1.040 11.732 5.117 1.00 92.44 89 LEU A N 1
ATOM 700 C CA . LEU A 1 89 ? -0.120 12.551 5.908 1.00 92.44 89 LEU A CA 1
ATOM 701 C C . LEU A 1 89 ? 0.595 11.730 6.994 1.00 92.44 89 LEU A C 1
ATOM 703 O O . LEU A 1 89 ? 1.814 11.806 7.096 1.00 92.44 89 LEU A O 1
ATOM 707 N N . ILE A 1 90 ? -0.130 10.889 7.743 1.00 92.38 90 ILE A N 1
ATOM 708 C CA . ILE A 1 90 ? 0.441 10.003 8.778 1.00 92.38 90 ILE A CA 1
ATOM 709 C C . ILE A 1 90 ? 1.458 9.016 8.186 1.00 92.38 90 ILE A C 1
ATOM 711 O O . ILE A 1 90 ? 2.486 8.724 8.798 1.00 92.38 90 ILE A 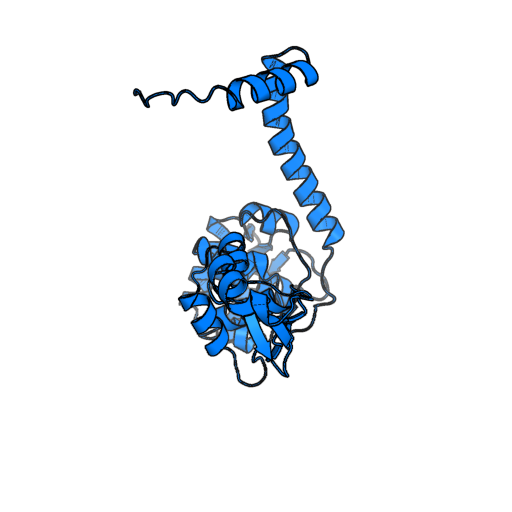O 1
ATOM 715 N N . ILE A 1 91 ? 1.174 8.479 6.996 1.00 93.50 91 ILE A N 1
ATOM 716 C CA . ILE A 1 91 ? 2.065 7.538 6.303 1.00 93.50 91 ILE A CA 1
ATOM 717 C C . ILE A 1 91 ? 3.231 8.263 5.601 1.00 93.50 91 ILE A C 1
ATOM 719 O O . ILE A 1 91 ? 4.246 7.637 5.288 1.00 93.50 91 ILE A O 1
ATOM 723 N N . GLY A 1 92 ? 3.127 9.577 5.385 1.00 92.06 92 GLY A N 1
ATOM 724 C CA . GLY A 1 92 ? 4.147 10.383 4.714 1.00 92.06 92 GLY A CA 1
ATOM 725 C C . GLY A 1 92 ? 4.084 10.281 3.189 1.00 92.06 92 GLY A C 1
ATOM 726 O O . GLY A 1 92 ? 5.116 10.144 2.531 1.00 92.06 92 GLY A O 1
ATOM 727 N N . VAL A 1 93 ? 2.875 10.299 2.623 1.00 92.12 93 VAL A N 1
ATOM 728 C CA . VAL A 1 93 ? 2.632 10.324 1.174 1.00 92.12 93 VAL A CA 1
ATOM 729 C C . VAL A 1 93 ? 2.066 11.682 0.768 1.00 92.12 93 VAL A C 1
ATOM 731 O O . VAL A 1 93 ? 0.995 12.084 1.214 1.00 92.12 93 VAL A O 1
ATOM 734 N N . SER A 1 94 ? 2.776 12.374 -0.123 1.00 90.12 94 SER A N 1
ATOM 735 C CA . SER A 1 94 ? 2.408 13.710 -0.613 1.00 90.12 94 SER A CA 1
ATOM 736 C C . SER A 1 94 ? 1.366 13.692 -1.733 1.00 90.12 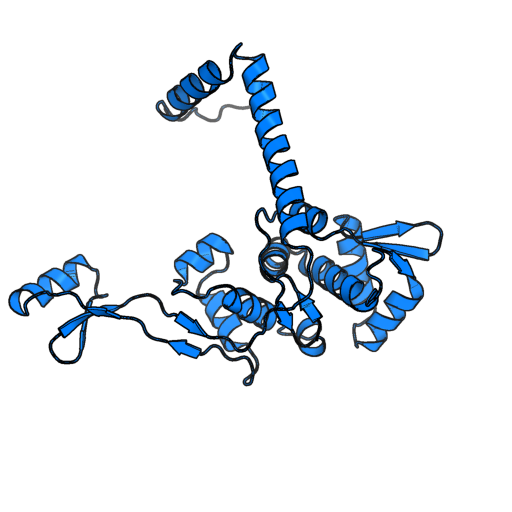94 SER A C 1
ATOM 738 O O . SER A 1 94 ? 0.649 14.672 -1.947 1.00 90.12 94 SER A O 1
ATOM 740 N N . LYS A 1 95 ? 1.264 12.579 -2.463 1.00 91.25 95 LYS A N 1
ATOM 741 C CA . LYS A 1 95 ? 0.346 12.428 -3.590 1.00 91.25 95 LYS A CA 1
ATOM 742 C C . LYS A 1 95 ? -0.394 11.105 -3.518 1.00 91.25 95 LYS A C 1
ATOM 744 O O . LYS A 1 95 ? 0.223 10.045 -3.565 1.00 91.25 95 LYS A O 1
ATOM 749 N N . VAL A 1 96 ? -1.717 11.190 -3.473 1.00 91.62 96 VAL A N 1
ATOM 750 C CA . VAL A 1 96 ? -2.612 10.034 -3.486 1.00 91.62 96 VAL A CA 1
ATOM 751 C C . VAL A 1 96 ? -3.196 9.884 -4.887 1.00 91.62 96 VAL A C 1
ATOM 753 O O . VAL A 1 96 ? -3.759 10.818 -5.461 1.00 91.62 96 VAL A O 1
ATOM 756 N N . SER A 1 97 ? -3.022 8.700 -5.455 1.00 91.00 97 SER A N 1
ATOM 757 C CA . SER A 1 97 ? -3.519 8.318 -6.771 1.00 91.00 97 SER A CA 1
ATOM 758 C C . SER A 1 97 ? -4.904 7.672 -6.654 1.00 91.00 97 SER A C 1
ATOM 760 O O . SER A 1 97 ? -5.604 7.795 -5.647 1.00 91.00 97 SER A O 1
ATOM 762 N N . PHE A 1 98 ? -5.367 7.029 -7.725 1.00 90.81 98 PHE A N 1
ATOM 763 C CA . PHE A 1 98 ? -6.636 6.315 -7.691 1.00 90.81 98 PHE A CA 1
ATOM 764 C C . PHE A 1 98 ? -6.530 5.007 -6.910 1.00 90.81 98 PHE A C 1
ATOM 766 O O . PHE A 1 98 ? -5.508 4.317 -6.951 1.00 90.81 98 PHE A O 1
ATOM 773 N N . SER A 1 99 ? -7.632 4.659 -6.246 1.00 93.62 99 SER A N 1
ATOM 774 C CA . SER A 1 99 ? -7.767 3.368 -5.591 1.00 93.62 99 SER A CA 1
ATOM 775 C C . SER A 1 99 ? -7.873 2.245 -6.625 1.00 93.62 99 SER A C 1
ATOM 777 O O . SER A 1 99 ? -8.390 2.437 -7.728 1.00 93.62 99 SER A O 1
ATOM 779 N N . VAL A 1 100 ? -7.370 1.070 -6.267 1.00 94.88 100 VAL A N 1
ATOM 780 C CA . VAL A 1 100 ? -7.335 -0.128 -7.103 1.00 94.88 100 VAL A CA 1
ATOM 781 C C . VAL A 1 100 ? -8.081 -1.245 -6.387 1.00 94.88 100 VAL A C 1
ATOM 783 O O . VAL A 1 100 ? -7.843 -1.480 -5.202 1.00 94.88 100 VAL A O 1
ATOM 786 N N . ASP A 1 101 ? -8.982 -1.915 -7.102 1.00 95.00 101 ASP A N 1
ATOM 787 C CA . ASP A 1 101 ? -9.732 -3.044 -6.563 1.00 95.00 101 ASP A CA 1
ATOM 788 C C . ASP A 1 101 ? -8.842 -4.287 -6.506 1.00 95.00 101 ASP A C 1
ATOM 790 O O . ASP A 1 101 ? -8.229 -4.693 -7.498 1.00 95.00 101 ASP A O 1
ATOM 794 N N . VAL A 1 102 ? -8.803 -4.910 -5.332 1.00 95.06 102 VAL A N 1
ATOM 795 C CA . VAL A 1 102 ? -8.010 -6.102 -5.039 1.00 95.06 102 VAL A CA 1
ATOM 796 C C . VAL A 1 102 ? -8.904 -7.191 -4.426 1.00 95.06 102 VAL A C 1
ATOM 798 O O . VAL A 1 102 ? -9.830 -6.870 -3.674 1.00 95.06 102 VAL A O 1
ATOM 801 N N . PRO A 1 103 ? -8.675 -8.484 -4.723 1.00 94.19 103 PRO A N 1
ATOM 802 C CA . PRO A 1 103 ? -9.361 -9.567 -4.025 1.00 94.19 103 PRO A CA 1
ATOM 803 C C . PRO A 1 103 ? -9.003 -9.577 -2.532 1.00 94.19 103 PRO A C 1
ATOM 805 O O . PRO A 1 103 ? -7.826 -9.571 -2.162 1.00 94.19 103 PRO A O 1
ATOM 808 N N . LEU A 1 104 ? -10.023 -9.564 -1.673 1.00 94.31 104 LEU A N 1
ATOM 809 C CA . LEU A 1 104 ? -9.860 -9.428 -0.222 1.00 94.31 104 LEU A CA 1
ATOM 810 C C . LEU A 1 104 ? -9.074 -10.608 0.374 1.00 94.31 104 LEU A C 1
ATOM 812 O O . LEU A 1 104 ? -8.152 -10.414 1.165 1.00 94.31 104 LEU A O 1
ATOM 816 N N . ASP A 1 105 ? -9.367 -11.821 -0.091 1.00 93.81 105 ASP A N 1
ATOM 817 C CA . ASP A 1 105 ? -8.685 -13.058 0.293 1.00 93.81 105 ASP A CA 1
ATOM 818 C C . ASP A 1 105 ? -7.175 -13.012 -0.001 1.00 93.81 105 ASP A C 1
ATOM 820 O O . ASP A 1 105 ? -6.365 -13.505 0.786 1.00 93.81 105 ASP A O 1
ATOM 824 N N . LYS A 1 106 ? -6.773 -12.388 -1.116 1.00 93.56 106 LYS A N 1
ATOM 825 C CA . LYS A 1 106 ? -5.362 -12.250 -1.508 1.00 93.56 106 LYS A CA 1
ATOM 826 C C . LYS A 1 106 ? -4.634 -11.160 -0.724 1.00 93.56 106 LYS A C 1
ATOM 828 O O . LYS A 1 106 ? -3.413 -11.228 -0.603 1.00 93.56 106 LYS A O 1
ATOM 833 N N . LEU A 1 107 ? -5.354 -10.163 -0.204 1.00 94.00 107 LEU A N 1
ATOM 834 C CA . LEU A 1 107 ? -4.768 -9.077 0.586 1.00 94.00 107 LEU A CA 1
ATOM 835 C C . LEU A 1 107 ? -4.416 -9.520 2.015 1.00 94.00 107 LEU A C 1
ATOM 837 O O . LEU A 1 107 ? -3.480 -8.994 2.609 1.00 94.00 107 LEU A O 1
ATOM 841 N N . ILE A 1 108 ? -5.154 -10.488 2.558 1.00 93.75 108 ILE A N 1
ATOM 842 C CA . ILE A 1 108 ? -4.991 -10.950 3.943 1.00 93.75 108 ILE A CA 1
ATOM 843 C C . ILE A 1 108 ? -3.978 -12.102 4.043 1.00 93.75 108 ILE A C 1
ATOM 845 O O . ILE A 1 108 ? -3.274 -12.243 5.044 1.00 93.75 108 ILE A O 1
ATOM 849 N N . LYS A 1 109 ? -3.863 -12.918 2.991 1.00 91.88 109 LYS A N 1
ATOM 850 C CA . LYS A 1 109 ? -2.985 -14.095 2.955 1.00 91.88 109 LYS A CA 1
ATOM 851 C C . LYS A 1 109 ? -1.516 -13.744 2.682 1.00 91.88 109 LYS A C 1
ATOM 853 O O . LYS A 1 109 ? -1.146 -12.636 2.286 1.00 91.88 109 LYS A O 1
ATOM 858 N N . LYS A 1 110 ? -0.634 -14.733 2.869 1.00 90.06 110 LYS A N 1
ATOM 859 C CA . LYS A 1 110 ? 0.784 -14.635 2.486 1.00 90.06 110 LYS A CA 1
ATOM 860 C C . LYS A 1 110 ? 0.903 -14.274 0.998 1.00 90.06 110 LYS A C 1
ATOM 862 O O . LYS A 1 110 ? 0.157 -14.780 0.169 1.00 90.06 110 LYS A O 1
ATOM 867 N N . GLY A 1 111 ? 1.858 -13.405 0.666 1.00 91.50 111 GLY A N 1
ATOM 868 C CA . GLY A 1 111 ? 2.060 -12.922 -0.708 1.00 91.50 111 GLY A CA 1
ATOM 869 C C . GLY A 1 111 ? 1.287 -11.647 -1.058 1.00 91.50 111 GLY A C 1
ATOM 870 O O . GLY A 1 111 ? 1.460 -11.120 -2.153 1.00 91.50 111 GLY A O 1
ATOM 871 N N . TRP A 1 112 ? 0.517 -11.079 -0.124 1.00 94.44 112 TRP A N 1
ATOM 872 C CA . TRP A 1 112 ? -0.220 -9.827 -0.333 1.00 94.44 112 TRP A CA 1
ATOM 873 C C . TRP A 1 112 ? 0.652 -8.655 -0.822 1.00 94.44 112 TRP A C 1
ATOM 875 O O . TRP A 1 112 ? 0.179 -7.802 -1.569 1.00 94.44 112 TRP A O 1
ATOM 885 N N . ARG A 1 113 ? 1.947 -8.613 -0.466 1.00 95.69 113 ARG A N 1
ATOM 886 C CA . ARG A 1 113 ? 2.883 -7.584 -0.959 1.00 95.69 113 ARG A CA 1
ATOM 887 C C . ARG A 1 113 ? 3.015 -7.610 -2.480 1.00 95.69 113 ARG A C 1
ATOM 889 O O . ARG A 1 113 ? 3.068 -6.551 -3.095 1.00 95.69 113 ARG A O 1
ATOM 896 N N . SER A 1 114 ? 3.031 -8.800 -3.081 1.00 96.31 114 SER A N 1
ATOM 897 C CA . SER A 1 114 ? 3.060 -8.970 -4.536 1.00 96.31 114 SER A CA 1
ATOM 898 C C . SER A 1 114 ? 1.787 -8.415 -5.167 1.00 96.31 114 SER A C 1
ATOM 900 O O . SER A 1 114 ? 1.848 -7.721 -6.176 1.00 96.31 114 SER A O 1
ATOM 902 N N . ILE A 1 115 ? 0.638 -8.635 -4.522 1.00 96.44 115 ILE A N 1
ATOM 903 C CA . ILE A 1 115 ? -0.658 -8.102 -4.957 1.00 96.44 115 ILE A CA 1
ATOM 904 C C . ILE A 1 115 ? -0.664 -6.571 -4.913 1.00 96.44 115 ILE A C 1
ATOM 906 O O . ILE A 1 115 ? -1.021 -5.931 -5.899 1.00 96.44 115 ILE A O 1
ATOM 910 N N . VAL A 1 116 ? -0.210 -5.978 -3.804 1.00 96.25 116 VAL A N 1
ATOM 911 C CA . VAL A 1 116 ? -0.061 -4.520 -3.659 1.00 96.25 116 VAL A CA 1
ATOM 912 C C . VAL A 1 116 ? 0.894 -3.955 -4.708 1.00 96.25 116 VAL A C 1
ATOM 914 O O . VAL A 1 116 ? 0.607 -2.915 -5.295 1.00 96.25 116 VAL A O 1
ATOM 917 N N . TRP A 1 117 ? 2.002 -4.645 -4.982 1.00 96.50 117 TRP A N 1
ATOM 918 C CA . TRP A 1 117 ? 2.953 -4.253 -6.018 1.00 96.50 117 TRP A CA 1
ATOM 919 C C . TRP A 1 117 ? 2.323 -4.268 -7.413 1.00 96.50 117 TRP A C 1
ATOM 921 O O . TRP A 1 117 ? 2.421 -3.283 -8.141 1.00 96.50 117 TRP A O 1
ATOM 931 N N . GLY A 1 118 ? 1.611 -5.337 -7.777 1.00 95.88 118 GLY A N 1
ATOM 932 C CA . GLY A 1 118 ? 0.876 -5.398 -9.041 1.00 95.88 118 GLY A CA 1
ATOM 933 C C . GLY A 1 118 ? -0.182 -4.292 -9.155 1.00 95.88 118 GLY A C 1
ATOM 934 O O . GLY A 1 118 ? -0.282 -3.637 -10.195 1.00 95.88 118 GLY A O 1
ATOM 935 N N . ALA A 1 119 ? -0.905 -4.017 -8.066 1.00 95.94 119 ALA A N 1
ATOM 936 C CA . ALA A 1 119 ? -1.867 -2.922 -7.993 1.00 95.94 119 ALA A CA 1
ATOM 937 C C . ALA A 1 119 ? -1.194 -1.547 -8.158 1.00 95.94 119 ALA A C 1
ATOM 939 O O . ALA A 1 119 ? -1.720 -0.689 -8.863 1.00 95.94 119 ALA A O 1
ATOM 940 N N . TYR A 1 120 ? -0.010 -1.332 -7.586 1.00 96.00 120 TYR A N 1
ATOM 941 C CA . TYR A 1 120 ? 0.762 -0.105 -7.786 1.00 96.00 120 TYR A CA 1
ATOM 942 C C . TYR A 1 120 ? 1.225 0.057 -9.232 1.00 96.00 120 TYR A C 1
ATOM 944 O O . TYR A 1 120 ? 1.069 1.124 -9.818 1.00 96.00 120 TYR A O 1
ATOM 952 N N . LEU A 1 121 ? 1.711 -1.018 -9.857 1.00 95.19 121 LEU A N 1
ATOM 953 C CA . LEU A 1 121 ? 2.114 -0.982 -11.262 1.00 95.19 121 LEU A CA 1
ATOM 954 C C . LEU A 1 121 ? 0.947 -0.636 -12.198 1.00 95.19 121 LEU A C 1
ATOM 956 O O . LEU A 1 121 ? 1.160 0.026 -13.210 1.00 95.19 121 LEU A O 1
ATOM 960 N N . SER A 1 122 ? -0.290 -0.989 -11.832 1.00 94.19 122 SER A N 1
ATOM 961 C CA . SER A 1 122 ? -1.497 -0.592 -12.574 1.00 94.19 122 SER A CA 1
ATOM 962 C C . SER A 1 122 ? -1.732 0.926 -12.635 1.00 94.19 122 SER A C 1
ATOM 964 O O . SER A 1 122 ? -2.478 1.413 -13.492 1.00 94.19 122 SER A O 1
ATOM 966 N N . GLN A 1 123 ? -1.088 1.693 -11.748 1.00 92.38 123 GLN A N 1
ATOM 967 C CA . GLN A 1 123 ? -1.179 3.151 -11.730 1.00 92.38 123 GLN A CA 1
ATOM 968 C C . GLN A 1 123 ? -0.447 3.817 -12.897 1.00 92.38 123 GLN A C 1
ATOM 970 O O . GLN A 1 123 ? -0.825 4.915 -13.318 1.00 92.38 123 GLN A O 1
ATOM 975 N N . PHE A 1 124 ? 0.540 3.133 -13.474 1.00 91.44 124 PHE A N 1
ATOM 976 C CA . PHE A 1 124 ? 1.349 3.640 -14.572 1.00 91.44 124 PHE A CA 1
ATOM 977 C C . PHE A 1 124 ? 0.757 3.211 -15.916 1.00 91.44 124 PHE A C 1
ATOM 979 O O . PHE A 1 124 ? 0.647 2.030 -16.227 1.00 91.44 124 PHE A O 1
ATOM 986 N N . LYS A 1 125 ? 0.380 4.193 -16.744 1.00 84.44 125 LYS A N 1
ATOM 987 C CA . LYS A 1 125 ? -0.070 3.955 -18.129 1.00 84.44 125 LYS A CA 1
ATOM 988 C C . LYS A 1 125 ? 1.069 3.969 -19.151 1.00 84.44 125 LYS A C 1
ATOM 990 O O . LYS A 1 125 ? 0.880 3.521 -20.275 1.00 84.44 125 LYS A O 1
ATOM 995 N N . ARG A 1 126 ? 2.210 4.550 -18.783 1.00 87.44 126 ARG A N 1
ATOM 996 C CA . ARG A 1 126 ? 3.376 4.752 -19.649 1.00 87.44 126 ARG A CA 1
ATOM 997 C C . ARG A 1 126 ? 4.496 3.795 -19.253 1.00 87.44 126 ARG A C 1
ATOM 999 O O . ARG A 1 126 ? 4.459 3.200 -18.176 1.00 87.44 126 ARG A O 1
ATOM 1006 N N . GLN A 1 127 ? 5.487 3.687 -20.128 1.00 89.50 127 GLN A N 1
ATOM 1007 C CA . GLN A 1 127 ? 6.754 3.028 -19.842 1.00 89.50 127 GLN A CA 1
ATOM 1008 C C . GLN A 1 127 ? 7.378 3.559 -18.546 1.00 89.50 127 GLN A C 1
ATOM 1010 O O . GLN A 1 127 ? 7.436 4.771 -18.327 1.00 89.50 127 GLN A O 1
ATOM 1015 N N . ILE A 1 128 ? 7.826 2.648 -17.684 1.00 91.69 128 ILE A N 1
ATOM 1016 C CA . ILE A 1 128 ? 8.526 2.996 -16.448 1.00 91.69 128 ILE A CA 1
ATOM 1017 C C . ILE A 1 128 ? 9.668 2.015 -16.206 1.00 91.69 128 ILE A C 1
ATOM 1019 O O . ILE A 1 128 ? 9.489 0.793 -16.222 1.00 91.69 128 ILE A O 1
ATOM 1023 N N . SER A 1 129 ? 10.862 2.563 -16.002 1.00 91.62 129 SER A N 1
ATOM 1024 C CA . SER A 1 129 ? 12.058 1.783 -15.712 1.00 91.62 129 SER A CA 1
ATOM 1025 C C . SER A 1 129 ? 12.033 1.254 -14.272 1.00 91.62 129 SER A C 1
ATOM 1027 O O . SER A 1 129 ? 11.314 1.760 -13.405 1.00 91.62 129 SER A O 1
ATOM 1029 N N . ARG A 1 130 ? 12.805 0.195 -13.994 1.00 91.88 130 ARG A N 1
ATOM 1030 C CA . ARG A 1 130 ? 12.911 -0.340 -12.621 1.00 91.88 130 ARG A CA 1
ATOM 1031 C C . ARG A 1 130 ? 13.681 0.617 -11.710 1.00 91.88 130 ARG A C 1
ATOM 1033 O O . ARG A 1 130 ? 13.448 0.623 -10.506 1.00 91.88 130 ARG A O 1
ATOM 1040 N N . GLU A 1 131 ? 14.560 1.414 -12.304 1.00 92.69 131 GLU A N 1
ATOM 1041 C CA . GLU A 1 131 ? 15.299 2.526 -11.716 1.00 92.69 131 GLU A CA 1
ATOM 1042 C C . GLU A 1 131 ? 14.350 3.604 -11.207 1.00 92.69 131 GLU A C 1
ATOM 1044 O O . GLU A 1 131 ? 14.341 3.882 -10.015 1.00 92.69 131 GLU A O 1
ATOM 1049 N N . ALA A 1 132 ? 13.454 4.098 -12.064 1.00 93.44 132 ALA A N 1
ATOM 1050 C CA . ALA A 1 132 ? 12.448 5.076 -11.660 1.00 93.44 132 ALA A CA 1
ATOM 1051 C C . ALA A 1 132 ? 11.513 4.512 -10.576 1.00 93.44 132 ALA A C 1
ATOM 1053 O O . ALA A 1 132 ? 11.156 5.199 -9.623 1.00 93.44 132 ALA A O 1
ATOM 1054 N N . LEU A 1 133 ? 11.143 3.228 -10.665 1.00 93.81 133 LEU A N 1
ATOM 1055 C CA . LEU A 1 133 ? 10.377 2.572 -9.598 1.00 93.81 133 LEU A CA 1
ATOM 1056 C C . LEU A 1 133 ? 11.155 2.499 -8.280 1.00 93.81 133 LEU A C 1
ATOM 1058 O O . LEU A 1 133 ? 10.548 2.628 -7.218 1.00 93.81 133 LEU A O 1
ATOM 1062 N N . PHE A 1 134 ? 12.471 2.292 -8.325 1.00 94.50 134 PHE A N 1
ATOM 1063 C CA . PHE A 1 134 ? 13.316 2.314 -7.136 1.00 94.50 134 PHE A CA 1
ATOM 1064 C C . PHE A 1 134 ? 13.383 3.718 -6.532 1.00 94.50 134 PHE A C 1
ATOM 1066 O O . PHE A 1 134 ? 13.202 3.844 -5.328 1.00 94.50 134 PHE A O 1
ATOM 1073 N N . GLU A 1 135 ? 13.537 4.766 -7.337 1.00 92.38 135 GLU A N 1
ATOM 1074 C CA . GLU A 1 135 ? 13.510 6.153 -6.851 1.00 92.38 135 GLU A CA 1
ATOM 1075 C C . GLU A 1 135 ? 12.176 6.495 -6.171 1.00 92.38 135 GLU A C 1
ATOM 1077 O O . GLU A 1 135 ? 12.152 7.076 -5.088 1.00 92.38 135 GLU A O 1
ATOM 1082 N N . LEU A 1 136 ? 11.055 6.062 -6.757 1.00 91.12 136 LEU A N 1
ATOM 1083 C CA . LEU A 1 136 ? 9.720 6.332 -6.217 1.00 91.12 136 LEU A CA 1
ATOM 1084 C C . LEU A 1 136 ? 9.397 5.534 -4.946 1.00 91.12 136 LEU A C 1
ATOM 1086 O O . LEU A 1 136 ? 8.693 6.028 -4.066 1.00 91.12 136 LEU A O 1
ATOM 1090 N N . THR A 1 137 ? 9.846 4.280 -4.859 1.00 91.38 137 THR A N 1
ATOM 1091 C CA . THR A 1 137 ? 9.386 3.339 -3.816 1.00 91.38 137 THR A CA 1
ATOM 1092 C C . THR A 1 137 ? 10.466 2.951 -2.810 1.00 91.38 137 THR A C 1
ATOM 1094 O O . THR A 1 137 ? 10.157 2.508 -1.705 1.00 91.38 137 THR A O 1
ATOM 1097 N N . GLY A 1 138 ? 11.738 3.097 -3.175 1.00 91.38 138 GLY A N 1
ATOM 1098 C CA . GLY A 1 138 ? 12.895 2.552 -2.467 1.00 91.38 138 GLY A CA 1
ATOM 1099 C C . GLY A 1 138 ? 13.058 1.032 -2.588 1.00 91.38 138 GLY A C 1
ATOM 1100 O O . GLY A 1 138 ? 13.922 0.465 -1.924 1.00 91.38 138 GLY A O 1
ATOM 1101 N N . ILE A 1 139 ? 12.236 0.339 -3.387 1.00 93.19 139 ILE A N 1
ATOM 1102 C CA . ILE A 1 139 ? 12.276 -1.126 -3.504 1.00 93.19 139 ILE A CA 1
ATOM 1103 C C . ILE A 1 139 ? 13.314 -1.538 -4.550 1.00 93.19 139 ILE A C 1
ATOM 1105 O O . ILE A 1 139 ? 13.192 -1.195 -5.727 1.00 93.19 139 ILE A O 1
ATOM 1109 N N . GLN A 1 140 ? 14.325 -2.302 -4.130 1.00 94.56 140 GLN A N 1
ATOM 1110 C CA . GLN A 1 140 ? 15.417 -2.771 -4.991 1.00 94.56 140 GLN A CA 1
ATOM 1111 C C . GLN A 1 140 ? 14.925 -3.631 -6.163 1.00 94.56 140 GLN A C 1
ATOM 1113 O O . GLN A 1 140 ? 13.946 -4.369 -6.045 1.00 94.56 140 GLN A O 1
ATOM 1118 N N . ARG A 1 141 ? 15.654 -3.604 -7.288 1.00 94.81 141 ARG A N 1
ATOM 1119 C CA . ARG A 1 141 ? 15.264 -4.302 -8.529 1.00 94.81 141 ARG A CA 1
ATOM 1120 C C . ARG A 1 141 ? 15.011 -5.800 -8.339 1.00 94.81 141 ARG A C 1
ATOM 1122 O O . ARG A 1 141 ? 14.079 -6.329 -8.941 1.00 94.81 141 ARG A O 1
ATOM 1129 N N . GLN A 1 142 ? 15.824 -6.481 -7.530 1.00 94.81 142 GLN A N 1
ATOM 1130 C CA . GLN A 1 142 ? 15.655 -7.911 -7.257 1.00 94.81 142 GLN A CA 1
ATOM 1131 C C . GLN A 1 142 ? 14.335 -8.176 -6.526 1.00 94.81 142 GLN A C 1
ATOM 1133 O O . GLN A 1 142 ? 13.552 -9.021 -6.957 1.00 94.81 142 GLN A O 1
ATOM 1138 N N . THR A 1 143 ? 14.033 -7.380 -5.501 1.00 94.69 143 THR A N 1
ATOM 1139 C CA . THR A 1 143 ? 12.761 -7.433 -4.774 1.00 94.69 143 THR A CA 1
ATOM 1140 C C . THR A 1 143 ? 11.580 -7.108 -5.684 1.00 94.69 143 THR A C 1
ATOM 1142 O O . THR A 1 143 ? 10.571 -7.804 -5.633 1.00 94.69 143 THR A O 1
ATOM 1145 N N . GLN A 1 144 ? 11.705 -6.119 -6.580 1.00 95.25 144 GLN A N 1
ATOM 1146 C CA . GLN A 1 144 ? 10.669 -5.841 -7.583 1.00 95.25 144 GLN A CA 1
ATOM 1147 C C . GLN A 1 144 ? 10.384 -7.086 -8.435 1.00 95.25 144 GLN A C 1
ATOM 1149 O O . GLN A 1 144 ? 9.227 -7.459 -8.588 1.00 95.25 144 GLN A O 1
ATOM 1154 N N . ARG A 1 145 ? 11.418 -7.776 -8.941 1.00 94.38 145 ARG A N 1
ATOM 1155 C CA . ARG A 1 145 ? 11.245 -9.016 -9.724 1.00 94.38 145 ARG A CA 1
ATOM 1156 C C . ARG A 1 145 ? 10.563 -10.115 -8.912 1.00 94.38 145 ARG A C 1
ATOM 1158 O O . ARG A 1 145 ? 9.660 -10.764 -9.423 1.00 94.38 145 ARG A O 1
ATOM 1165 N N . GLN A 1 146 ? 10.952 -10.303 -7.654 1.00 95.25 146 GLN A N 1
ATOM 1166 C CA . GLN A 1 146 ? 10.323 -11.295 -6.777 1.00 95.25 146 GLN A CA 1
ATOM 1167 C C . GLN A 1 146 ? 8.837 -10.996 -6.539 1.00 95.25 146 GLN A C 1
ATOM 1169 O O . GLN A 1 146 ? 8.013 -11.907 -6.589 1.00 95.25 146 GLN A O 1
ATOM 1174 N N . LEU A 1 147 ? 8.477 -9.725 -6.337 1.00 95.44 147 LEU A N 1
ATOM 1175 C CA . LEU A 1 147 ? 7.081 -9.302 -6.196 1.00 95.44 147 LEU A CA 1
ATOM 1176 C C . LEU A 1 147 ? 6.290 -9.516 -7.494 1.00 95.44 147 LEU A C 1
ATOM 1178 O O . LEU A 1 147 ? 5.148 -9.959 -7.442 1.00 95.44 147 LEU A O 1
ATOM 1182 N N . GLU A 1 148 ? 6.900 -9.249 -8.652 1.00 94.94 148 GLU A N 1
ATOM 1183 C CA . GLU A 1 148 ? 6.304 -9.506 -9.970 1.00 94.94 148 GLU A CA 1
ATOM 1184 C C . GLU A 1 148 ? 6.073 -11.015 -10.203 1.00 94.94 148 GLU A C 1
ATOM 1186 O O . GLU A 1 148 ? 5.007 -11.406 -10.679 1.00 94.94 148 GLU A O 1
ATOM 1191 N N . ILE A 1 149 ? 7.030 -11.870 -9.819 1.00 94.75 149 ILE A N 1
ATOM 1192 C CA . ILE A 1 149 ? 6.938 -13.339 -9.930 1.00 94.75 149 ILE A CA 1
ATOM 1193 C C . ILE A 1 149 ? 5.890 -13.911 -8.969 1.00 94.75 149 ILE A C 1
ATOM 1195 O O . ILE A 1 149 ? 5.154 -14.824 -9.334 1.00 94.75 149 ILE A O 1
ATOM 1199 N N . GLY A 1 150 ? 5.804 -13.368 -7.752 1.00 93.12 150 GLY A N 1
ATOM 1200 C CA . GLY A 1 150 ? 4.882 -13.833 -6.716 1.00 93.12 150 GLY A CA 1
ATOM 1201 C C . GLY A 1 150 ? 3.411 -13.481 -6.960 1.00 93.12 150 GLY A C 1
ATOM 1202 O O . GLY A 1 150 ? 2.578 -13.762 -6.100 1.00 93.12 150 GLY A O 1
ATOM 1203 N N . LEU A 1 151 ? 3.074 -12.842 -8.084 1.00 94.50 151 LEU A N 1
ATOM 1204 C CA . LEU A 1 151 ? 1.688 -12.595 -8.466 1.00 94.50 151 LEU A CA 1
ATOM 1205 C C . LEU A 1 151 ? 0.983 -13.901 -8.883 1.00 94.50 151 LEU A C 1
ATOM 1207 O O . LEU A 1 151 ? 1.563 -14.714 -9.611 1.00 94.50 151 LEU A O 1
ATOM 1211 N N . PRO A 1 152 ? -0.293 -14.097 -8.495 1.00 92.12 152 PRO A N 1
ATOM 1212 C CA . PRO A 1 152 ? -1.116 -15.190 -9.006 1.00 92.12 152 PRO A CA 1
ATOM 1213 C C . PRO A 1 152 ? -1.178 -15.187 -10.537 1.00 92.12 152 PRO A C 1
ATOM 1215 O O . PRO A 1 152 ? -1.126 -14.122 -11.152 1.00 92.12 152 PRO A O 1
ATOM 1218 N N . LYS A 1 153 ? -1.351 -16.366 -11.155 1.00 90.56 153 LYS A N 1
ATOM 1219 C CA . LYS A 1 153 ? -1.403 -16.527 -12.625 1.00 90.56 153 LYS A CA 1
ATOM 1220 C C . LYS A 1 153 ? -2.392 -15.560 -13.290 1.00 90.56 153 LYS A C 1
ATOM 1222 O O . LYS A 1 153 ? -2.048 -14.943 -14.293 1.00 90.56 153 LYS A O 1
ATOM 1227 N N . GLU A 1 154 ? -3.563 -15.382 -12.686 1.00 90.62 154 GLU A N 1
ATOM 1228 C CA . GLU A 1 154 ? -4.626 -14.480 -13.147 1.00 90.62 154 GLU A CA 1
ATOM 1229 C C . GLU A 1 154 ? -4.217 -12.999 -13.128 1.00 90.62 154 GLU A C 1
ATOM 1231 O O . GLU A 1 154 ? -4.666 -12.225 -13.959 1.00 90.62 154 GLU A O 1
ATOM 1236 N N . LEU A 1 155 ? -3.325 -12.589 -12.223 1.00 90.56 155 LEU A N 1
ATOM 1237 C CA . LEU A 1 155 ? -2.920 -11.190 -12.038 1.00 90.56 155 LEU A CA 1
ATOM 1238 C C . LEU A 1 155 ? -1.512 -10.901 -12.576 1.00 90.56 155 LEU A C 1
ATOM 1240 O O . LEU A 1 155 ? -0.943 -9.847 -12.285 1.00 90.56 155 LEU A O 1
ATOM 1244 N N . LYS A 1 156 ? -0.938 -11.823 -13.359 1.00 91.94 156 LYS A N 1
ATOM 1245 C CA . LYS A 1 156 ? 0.408 -11.669 -13.919 1.00 91.94 156 LYS A CA 1
ATOM 1246 C C . LYS A 1 156 ? 0.521 -10.428 -14.802 1.00 91.94 156 LYS A C 1
ATOM 1248 O O . LYS A 1 156 ? -0.372 -10.088 -15.581 1.00 91.94 156 LYS A O 1
ATOM 1253 N N . ILE A 1 157 ? 1.677 -9.782 -14.695 1.00 92.31 157 ILE A N 1
ATOM 1254 C CA . ILE A 1 157 ? 2.031 -8.604 -15.483 1.00 92.31 157 ILE A CA 1
ATOM 1255 C C . ILE A 1 157 ? 2.423 -9.048 -16.891 1.00 92.31 157 ILE A C 1
ATOM 1257 O O . ILE A 1 157 ? 3.248 -9.945 -17.065 1.00 92.31 157 ILE A O 1
ATOM 1261 N N . LYS A 1 158 ? 1.852 -8.388 -17.899 1.00 92.62 158 LYS A N 1
ATOM 1262 C CA . LYS A 1 158 ? 2.261 -8.521 -19.299 1.00 92.62 158 LYS A CA 1
ATOM 1263 C C . LYS A 1 158 ? 3.235 -7.394 -19.633 1.00 92.62 158 LYS A C 1
ATOM 1265 O O . LYS A 1 158 ? 2.886 -6.220 -19.495 1.00 92.62 158 LYS A O 1
ATOM 1270 N N . TYR A 1 159 ? 4.440 -7.747 -20.068 1.00 91.12 159 TYR A N 1
ATOM 1271 C CA . TYR A 1 159 ? 5.455 -6.783 -20.490 1.00 91.12 159 TYR A CA 1
ATOM 1272 C C . TYR A 1 159 ? 5.325 -6.543 -21.987 1.00 91.12 159 TYR A C 1
ATOM 1274 O O . TYR A 1 159 ? 5.368 -7.487 -22.774 1.00 91.12 159 TYR A O 1
ATOM 1282 N N . ILE A 1 160 ? 5.168 -5.282 -22.370 1.00 90.38 160 ILE A N 1
ATOM 1283 C CA . ILE A 1 160 ? 5.247 -4.856 -23.764 1.00 90.38 160 ILE A CA 1
ATOM 1284 C C . ILE A 1 160 ? 6.612 -4.219 -23.955 1.00 90.38 160 ILE A C 1
ATOM 1286 O O . ILE A 1 160 ? 6.937 -3.235 -23.284 1.00 90.38 160 ILE A O 1
ATOM 1290 N N . LYS A 1 161 ? 7.395 -4.817 -24.853 1.00 88.44 161 LYS A N 1
ATOM 1291 C CA . LYS A 1 161 ? 8.699 -4.300 -25.244 1.00 88.44 161 LYS A CA 1
ATOM 1292 C C . LYS A 1 161 ? 8.490 -3.042 -26.083 1.00 88.44 161 LYS A C 1
ATOM 1294 O O . LYS A 1 161 ? 7.710 -3.066 -27.028 1.00 88.44 161 LYS A O 1
ATOM 1299 N N . ASN A 1 162 ? 9.179 -1.969 -25.720 1.00 87.19 162 ASN A N 1
ATOM 1300 C CA . ASN A 1 162 ? 9.156 -0.701 -26.438 1.00 87.19 162 ASN A CA 1
ATOM 1301 C C . ASN A 1 162 ? 10.539 -0.441 -27.042 1.00 87.19 162 ASN A C 1
ATOM 1303 O O . ASN A 1 162 ? 11.562 -0.688 -26.389 1.00 87.19 162 ASN A O 1
ATOM 1307 N N . TYR A 1 163 ? 10.544 0.093 -28.256 1.00 86.75 163 TYR A N 1
ATOM 1308 C CA . TYR A 1 163 ? 11.731 0.440 -29.027 1.00 86.75 163 TYR A CA 1
ATOM 1309 C C . TYR A 1 163 ? 11.538 1.843 -29.602 1.00 86.75 163 TYR A C 1
ATOM 1311 O O . TYR A 1 163 ? 10.408 2.232 -29.897 1.00 86.75 163 TYR A O 1
ATOM 1319 N N . LEU A 1 164 ? 12.623 2.601 -29.697 1.00 83.81 164 LEU A N 1
ATOM 1320 C CA . LEU A 1 164 ? 12.671 3.872 -30.408 1.00 83.81 164 LEU A CA 1
ATOM 1321 C C . LEU A 1 164 ? 13.470 3.642 -31.685 1.00 83.81 164 LEU A C 1
ATOM 1323 O O . LEU A 1 164 ? 14.601 3.170 -31.584 1.00 83.81 164 LEU A O 1
ATOM 1327 N N . ASP A 1 165 ? 12.865 3.927 -32.833 1.00 81.25 165 ASP A N 1
ATOM 1328 C CA . ASP A 1 165 ? 13.585 3.941 -34.106 1.00 81.25 165 ASP A CA 1
ATOM 1329 C C . ASP A 1 165 ? 14.525 5.148 -34.097 1.00 81.25 165 ASP A C 1
ATOM 1331 O O . ASP A 1 165 ? 14.113 6.249 -33.720 1.00 81.25 165 ASP A O 1
ATOM 1335 N N . GLU A 1 166 ? 15.794 4.919 -34.403 1.00 74.31 166 GLU A N 1
ATOM 1336 C CA . GLU A 1 166 ? 16.786 5.979 -34.530 1.00 74.31 166 GLU A CA 1
ATOM 1337 C C . GLU A 1 166 ? 17.181 5.996 -36.008 1.00 74.31 166 GLU A C 1
ATOM 1339 O O . GLU A 1 166 ? 17.675 4.993 -36.519 1.00 74.31 166 GLU A O 1
ATOM 1344 N N . ASP A 1 167 ? 16.936 7.115 -36.698 1.00 68.12 167 ASP A N 1
ATOM 1345 C CA . ASP A 1 167 ? 17.305 7.312 -38.109 1.00 68.12 167 ASP A CA 1
ATOM 1346 C C . ASP A 1 167 ? 18.834 7.452 -38.236 1.00 68.12 167 ASP A C 1
ATOM 1348 O O . ASP A 1 167 ? 19.373 8.525 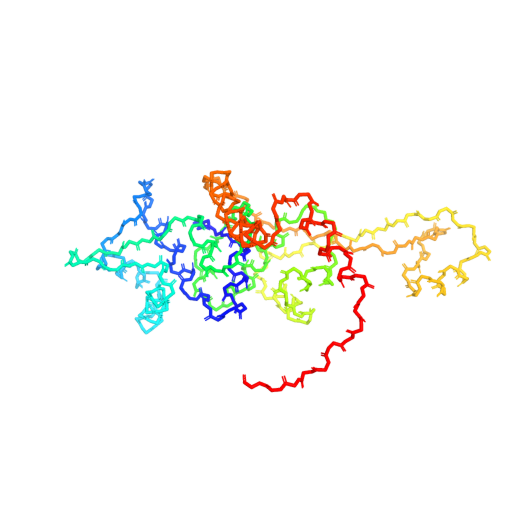-38.505 1.00 68.12 167 ASP A O 1
ATOM 1352 N N . VAL A 1 168 ? 19.555 6.368 -37.957 1.00 66.12 168 VAL A N 1
ATOM 1353 C CA . VAL A 1 168 ? 21.015 6.291 -37.990 1.00 66.12 168 VAL A CA 1
ATOM 1354 C C . VAL A 1 168 ? 21.408 5.279 -39.058 1.00 66.12 168 VAL A C 1
ATOM 1356 O O . VAL A 1 168 ? 21.006 4.118 -39.006 1.00 66.12 168 VAL A O 1
ATOM 1359 N N . THR A 1 169 ? 22.206 5.730 -40.022 1.00 64.25 169 THR A N 1
ATOM 1360 C CA . THR A 1 169 ? 22.793 4.916 -41.093 1.00 64.25 169 THR A CA 1
ATOM 1361 C C . THR A 1 169 ? 23.708 3.817 -40.537 1.00 64.25 169 THR A C 1
ATOM 1363 O O . THR A 1 169 ? 24.373 4.008 -39.514 1.00 64.25 169 THR A O 1
ATOM 1366 N N . GLU A 1 170 ? 23.758 2.661 -41.214 1.00 61.84 170 GLU A N 1
ATOM 1367 C CA . GLU A 1 170 ? 24.504 1.461 -40.782 1.00 61.84 170 GLU A CA 1
ATOM 1368 C C . GLU A 1 170 ? 25.977 1.738 -40.430 1.00 61.84 170 GLU A C 1
ATOM 1370 O O . GLU A 1 170 ? 26.481 1.188 -39.444 1.00 61.84 170 GLU A O 1
ATOM 1375 N N . ASP A 1 171 ? 26.620 2.667 -41.143 1.00 62.50 171 ASP A N 1
ATOM 1376 C CA . ASP A 1 171 ? 28.030 3.057 -40.978 1.00 62.50 171 ASP A CA 1
ATOM 1377 C C . ASP A 1 171 ? 28.373 3.640 -39.595 1.00 62.50 171 ASP A C 1
ATOM 1379 O O . ASP A 1 171 ? 29.541 3.725 -39.209 1.00 62.50 171 ASP A O 1
ATOM 1383 N N . HIS A 1 172 ? 27.372 4.049 -38.811 1.00 65.31 172 HIS A N 1
ATOM 1384 C CA . HIS A 1 172 ? 27.569 4.624 -37.476 1.00 65.31 172 HIS A CA 1
ATOM 1385 C C . HIS A 1 172 ? 27.055 3.731 -36.342 1.00 65.31 172 HIS A C 1
ATOM 1387 O O . HIS A 1 172 ? 27.089 4.129 -35.173 1.00 65.31 172 HIS A O 1
ATOM 1393 N N . SER A 1 173 ? 26.619 2.509 -36.656 1.00 64.75 173 SER A N 1
ATOM 1394 C CA . SER A 1 173 ? 26.007 1.580 -35.700 1.00 64.75 173 SER A CA 1
ATOM 1395 C C . SER A 1 173 ? 26.934 1.195 -34.536 1.00 64.75 173 SER A C 1
ATOM 1397 O O . SER A 1 173 ? 26.499 1.212 -33.381 1.00 64.75 173 SER A O 1
ATOM 1399 N N . GLU A 1 174 ? 28.220 0.928 -34.789 1.00 69.50 174 GLU A N 1
ATOM 1400 C CA . GLU A 1 174 ? 29.199 0.575 -33.747 1.00 69.50 174 GLU A CA 1
ATOM 1401 C C . GLU A 1 174 ? 29.505 1.747 -32.802 1.00 69.50 174 GLU A C 1
ATOM 1403 O O . GLU A 1 174 ? 29.495 1.595 -31.574 1.00 69.50 174 GLU A O 1
ATOM 1408 N N . ALA A 1 175 ? 29.720 2.945 -33.358 1.00 68.62 175 ALA A N 1
ATOM 1409 C CA . ALA A 1 175 ? 29.949 4.161 -32.577 1.00 68.62 175 ALA A CA 1
ATOM 1410 C C . ALA A 1 175 ? 28.721 4.507 -31.720 1.00 68.62 175 ALA A C 1
ATOM 1412 O O . ALA A 1 175 ? 28.845 4.845 -30.538 1.00 68.62 175 ALA A O 1
ATOM 1413 N N . TYR A 1 176 ? 27.526 4.337 -32.288 1.00 67.12 176 TYR A N 1
ATOM 1414 C CA . TYR A 1 176 ? 26.261 4.573 -31.610 1.00 67.12 176 TYR A CA 1
ATOM 1415 C C . TYR A 1 176 ? 26.013 3.565 -30.471 1.00 67.12 176 TYR A C 1
ATOM 1417 O O . TYR A 1 176 ? 25.638 3.951 -29.359 1.00 67.12 176 TYR A O 1
ATOM 1425 N N . GLN A 1 177 ? 26.292 2.274 -30.688 1.00 68.31 177 GLN A N 1
ATOM 1426 C CA . GLN A 1 177 ? 26.210 1.246 -29.642 1.00 68.31 177 GLN A CA 1
ATOM 1427 C C . GLN A 1 177 ? 27.175 1.520 -28.481 1.00 68.31 177 GLN A C 1
ATOM 1429 O O . GLN A 1 177 ? 26.790 1.360 -27.315 1.00 68.31 177 GLN A O 1
ATOM 1434 N N . LYS A 1 178 ? 28.395 1.979 -28.786 1.00 70.88 178 LYS A N 1
ATOM 1435 C CA . LYS A 1 178 ? 29.415 2.342 -27.792 1.00 70.88 178 LYS A CA 1
ATOM 1436 C C . LYS A 1 178 ? 29.008 3.579 -26.984 1.00 70.88 178 LYS A C 1
ATOM 1438 O O . LYS A 1 178 ? 29.147 3.572 -25.763 1.00 70.88 178 LYS A O 1
ATOM 1443 N N . HIS A 1 179 ? 28.428 4.592 -27.631 1.00 70.00 179 HIS A N 1
ATOM 1444 C CA . HIS A 1 179 ? 27.964 5.819 -26.973 1.00 70.00 179 HIS A CA 1
ATOM 1445 C C . HIS A 1 179 ? 26.721 5.594 -26.088 1.00 70.00 179 HIS A C 1
ATOM 1447 O O . HIS A 1 179 ? 26.604 6.167 -25.005 1.00 70.00 179 HIS A O 1
ATOM 1453 N N . HIS A 1 180 ? 25.804 4.708 -26.494 1.00 63.78 180 HIS A N 1
ATOM 1454 C CA . HIS A 1 180 ? 24.577 4.405 -25.742 1.00 63.78 180 HIS A CA 1
ATOM 1455 C C . HIS A 1 180 ? 24.668 3.162 -24.838 1.00 63.78 180 HIS A C 1
ATOM 1457 O O . HIS A 1 180 ? 23.649 2.715 -24.295 1.00 63.78 180 HIS A O 1
ATOM 1463 N N . GLY A 1 181 ? 25.875 2.622 -24.637 1.00 62.31 181 GLY A N 1
ATOM 1464 C CA . GLY A 1 181 ? 26.156 1.556 -23.673 1.00 62.31 181 GLY A CA 1
ATOM 1465 C C . GLY A 1 181 ? 25.397 0.253 -23.946 1.00 62.31 181 GLY A C 1
ATOM 1466 O O . GLY A 1 181 ? 24.837 -0.329 -23.017 1.00 62.31 181 GLY A O 1
ATOM 1467 N N . GLY A 1 182 ? 25.308 -0.171 -25.212 1.00 61.59 182 GLY A N 1
ATOM 1468 C CA . GLY A 1 182 ? 24.698 -1.455 -25.599 1.00 61.59 182 GLY A CA 1
ATOM 1469 C C . GLY A 1 182 ? 23.164 -1.499 -25.553 1.00 61.59 182 GLY A C 1
ATOM 1470 O O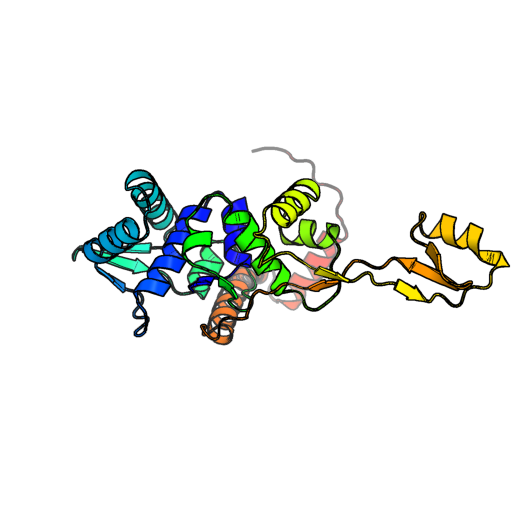 . GLY A 1 182 ? 22.569 -2.574 -25.563 1.00 61.59 182 GLY A O 1
ATOM 1471 N N . LYS A 1 183 ? 22.492 -0.342 -25.480 1.00 65.25 183 LYS A N 1
ATOM 1472 C CA . LYS A 1 183 ? 21.018 -0.247 -25.546 1.00 65.25 183 LYS A CA 1
ATOM 1473 C C . LYS A 1 183 ? 20.470 -0.136 -26.969 1.00 65.25 183 LYS A C 1
ATOM 1475 O O . LYS A 1 183 ? 19.251 -0.170 -27.135 1.00 65.25 183 LYS A O 1
ATOM 1480 N N . ALA A 1 184 ? 21.341 0.034 -27.954 1.00 71.06 184 ALA A N 1
ATOM 1481 C CA . ALA A 1 184 ? 20.991 0.021 -29.364 1.00 71.06 184 ALA A CA 1
ATOM 1482 C C . ALA A 1 184 ? 21.105 -1.413 -29.895 1.00 71.06 184 ALA A C 1
ATOM 1484 O O . ALA A 1 184 ? 22.083 -2.099 -29.615 1.00 71.06 184 ALA A O 1
ATOM 1485 N N . ILE A 1 185 ? 20.071 -1.875 -30.588 1.00 73.62 185 ILE A N 1
ATOM 1486 C CA . ILE A 1 185 ? 19.936 -3.227 -31.132 1.00 73.62 185 ILE A CA 1
ATOM 1487 C C . ILE A 1 185 ? 19.510 -3.062 -32.587 1.00 73.62 185 ILE A C 1
ATOM 1489 O O . ILE A 1 185 ? 18.659 -2.227 -32.873 1.00 73.62 185 ILE A O 1
ATOM 1493 N N . VAL A 1 186 ? 20.064 -3.858 -33.496 1.00 74.62 186 VAL A N 1
ATOM 1494 C CA . VAL A 1 186 ? 19.579 -3.903 -34.879 1.00 74.62 186 VAL A CA 1
ATOM 1495 C C . VAL A 1 186 ? 18.387 -4.860 -34.947 1.00 74.62 186 VAL A C 1
ATOM 1497 O O . VAL A 1 186 ? 18.498 -6.021 -34.551 1.00 74.62 186 VAL A O 1
ATOM 1500 N N . ILE A 1 187 ? 17.228 -4.373 -35.393 1.00 76.25 187 ILE A N 1
ATOM 1501 C CA . ILE A 1 187 ? 16.025 -5.184 -35.629 1.00 76.25 187 ILE A CA 1
ATOM 1502 C C . ILE A 1 187 ? 15.530 -4.868 -37.038 1.00 76.25 187 ILE A C 1
ATOM 1504 O O . ILE A 1 187 ? 15.198 -3.721 -37.312 1.00 76.25 187 ILE A O 1
ATOM 1508 N N . ASN A 1 188 ? 15.444 -5.882 -37.905 1.00 76.44 188 ASN A N 1
ATOM 1509 C CA . ASN A 1 188 ? 15.008 -5.737 -39.301 1.00 76.44 188 ASN A CA 1
ATOM 1510 C C . ASN A 1 188 ? 15.764 -4.614 -40.041 1.00 76.44 188 ASN A C 1
ATOM 1512 O O . ASN A 1 188 ? 15.126 -3.709 -40.570 1.00 76.44 188 ASN A O 1
ATOM 1516 N N . GLU A 1 189 ? 17.103 -4.640 -40.001 1.00 75.19 189 GLU A N 1
ATOM 1517 C CA . GLU A 1 189 ? 17.988 -3.657 -40.670 1.00 75.19 189 GLU A CA 1
ATOM 1518 C C . GLU A 1 189 ? 17.855 -2.210 -40.154 1.00 75.19 189 GLU A C 1
ATOM 1520 O O . GLU A 1 189 ? 18.394 -1.277 -40.737 1.00 75.19 189 GLU A O 1
ATOM 1525 N N . ARG A 1 190 ? 17.170 -2.001 -39.020 1.00 74.81 190 ARG A N 1
ATOM 1526 C CA . ARG A 1 190 ? 17.053 -0.690 -38.370 1.00 74.81 190 ARG A CA 1
ATOM 1527 C C . ARG A 1 190 ? 17.735 -0.673 -37.021 1.00 74.81 190 ARG A C 1
ATOM 1529 O O . ARG A 1 190 ? 17.561 -1.592 -36.211 1.00 74.81 190 ARG A O 1
ATOM 1536 N N . LEU A 1 191 ? 18.481 0.395 -36.757 1.00 78.94 191 LEU A N 1
ATOM 1537 C CA . LEU A 1 191 ? 19.090 0.627 -35.458 1.00 78.94 191 LEU A CA 1
ATOM 1538 C C . LEU A 1 191 ? 18.031 1.171 -34.498 1.00 78.94 191 LEU A C 1
ATOM 1540 O O . LEU A 1 191 ? 17.623 2.324 -34.571 1.00 78.94 191 LEU A O 1
ATOM 1544 N N . VAL A 1 192 ? 17.595 0.336 -33.559 1.00 81.69 192 VAL A N 1
ATOM 1545 C CA . VAL A 1 192 ? 16.573 0.720 -32.585 1.00 81.69 192 VAL A CA 1
ATOM 1546 C C . VAL A 1 192 ? 17.141 0.775 -31.176 1.00 81.69 192 VAL A C 1
ATOM 1548 O O . VAL A 1 192 ? 17.880 -0.104 -30.727 1.00 81.69 192 VAL A O 1
ATOM 1551 N N . ARG A 1 193 ? 16.745 1.786 -30.404 1.00 83.38 193 ARG A N 1
ATOM 1552 C CA . ARG A 1 193 ? 17.104 1.893 -28.988 1.00 83.38 193 ARG A CA 1
ATOM 1553 C C . ARG A 1 193 ? 16.050 1.242 -28.105 1.00 83.38 193 ARG A C 1
ATOM 1555 O O . ARG A 1 193 ? 14.856 1.539 -28.183 1.00 83.38 193 ARG A O 1
ATOM 1562 N N . ARG A 1 194 ? 16.489 0.380 -27.187 1.00 83.12 194 ARG A N 1
ATOM 1563 C CA . ARG A 1 194 ? 15.604 -0.286 -26.233 1.00 83.12 194 ARG A CA 1
ATOM 1564 C C . ARG A 1 194 ? 15.100 0.688 -25.171 1.00 83.12 194 ARG A C 1
ATOM 1566 O O . ARG A 1 194 ? 15.862 1.159 -24.326 1.00 83.12 194 ARG A O 1
ATOM 1573 N N . LEU A 1 195 ? 13.791 0.925 -25.162 1.00 87.19 195 LEU A N 1
ATOM 1574 C CA . LEU A 1 195 ? 13.119 1.715 -24.132 1.00 87.19 195 LEU A CA 1
ATOM 1575 C C . LEU A 1 195 ? 12.622 0.831 -22.973 1.00 87.19 195 LEU A C 1
ATOM 1577 O O . LEU A 1 195 ? 12.500 -0.386 -23.140 1.00 87.19 195 LEU A O 1
ATOM 1581 N N . PRO A 1 196 ? 12.316 1.400 -21.788 1.00 87.94 196 PRO A N 1
ATOM 1582 C CA . PRO A 1 196 ? 11.707 0.649 -20.695 1.00 87.94 196 PRO A CA 1
ATOM 1583 C C . PRO A 1 196 ? 10.369 0.017 -21.087 1.00 87.94 196 PRO A C 1
ATOM 1585 O O . PRO A 1 196 ? 9.615 0.567 -21.885 1.00 87.94 196 PRO A O 1
ATOM 1588 N N . ASP A 1 197 ? 10.044 -1.123 -20.481 1.00 89.69 197 ASP A N 1
ATOM 1589 C CA . ASP A 1 197 ? 8.802 -1.833 -20.783 1.00 89.69 197 ASP A CA 1
ATOM 1590 C C . ASP A 1 197 ? 7.563 -1.102 -20.278 1.00 89.69 197 ASP A C 1
ATOM 1592 O O . ASP A 1 197 ? 7.529 -0.550 -19.173 1.00 89.69 197 ASP A O 1
ATOM 1596 N N . THR A 1 198 ? 6.494 -1.198 -21.063 1.00 91.75 198 THR A N 1
ATOM 1597 C CA . THR A 1 198 ? 5.153 -0.893 -20.576 1.00 91.75 198 THR A CA 1
ATOM 1598 C C . THR A 1 198 ? 4.629 -2.121 -19.842 1.00 91.75 198 THR A C 1
ATOM 1600 O O . THR A 1 198 ? 4.553 -3.216 -20.404 1.00 91.75 198 THR A O 1
ATOM 1603 N N . LYS A 1 199 ? 4.249 -1.946 -18.576 1.00 91.00 199 LYS A N 1
ATOM 1604 C CA . LYS A 1 199 ? 3.715 -3.021 -17.734 1.00 91.00 199 LYS A CA 1
ATOM 1605 C C . LYS A 1 199 ? 2.188 -2.985 -17.767 1.00 91.00 199 LYS A C 1
ATOM 1607 O O . LYS A 1 199 ? 1.578 -2.118 -17.148 1.00 91.00 199 LYS A O 1
ATOM 1612 N N . LYS A 1 200 ? 1.551 -3.919 -18.478 1.00 91.50 200 LYS A N 1
ATOM 1613 C CA . LYS A 1 200 ? 0.087 -4.074 -18.460 1.00 91.50 200 LYS A CA 1
ATOM 1614 C C . LYS A 1 200 ? -0.325 -5.027 -17.342 1.00 91.50 200 LYS A C 1
ATOM 1616 O O . LYS A 1 200 ? 0.196 -6.136 -17.238 1.00 91.50 200 LYS A O 1
ATOM 1621 N N . THR A 1 201 ? -1.281 -4.600 -16.525 1.00 91.56 201 THR A N 1
ATOM 1622 C CA . THR A 1 201 ? -1.810 -5.379 -15.395 1.00 91.56 201 THR A CA 1
ATOM 1623 C C . THR A 1 201 ? -3.322 -5.558 -15.534 1.00 91.56 201 THR A C 1
ATOM 1625 O O . THR A 1 201 ? -3.964 -4.796 -16.256 1.00 91.56 201 THR A O 1
ATOM 1628 N N . GLN A 1 202 ? -3.891 -6.564 -14.863 1.00 92.50 202 GLN A N 1
ATOM 1629 C CA . GLN A 1 202 ? -5.337 -6.837 -14.895 1.00 92.50 202 GLN A CA 1
ATOM 1630 C C . GLN A 1 202 ? -6.123 -6.121 -13.785 1.00 92.50 202 GLN A C 1
ATOM 1632 O O . GLN A 1 202 ? -7.347 -6.232 -13.711 1.00 92.50 202 GLN A O 1
ATOM 1637 N N . PHE A 1 203 ? -5.432 -5.384 -12.913 1.00 93.00 203 PHE A N 1
ATOM 1638 C CA . PHE A 1 203 ? -6.062 -4.666 -11.814 1.00 93.00 203 PHE A CA 1
ATOM 1639 C C . PHE A 1 203 ? -6.954 -3.536 -12.335 1.00 93.00 203 PHE A C 1
ATOM 1641 O O . PHE A 1 203 ? -6.581 -2.783 -13.238 1.00 93.00 203 PHE A O 1
ATOM 1648 N N . LYS A 1 204 ? -8.142 -3.406 -11.740 1.00 93.44 204 LYS A N 1
ATOM 1649 C CA . LYS A 1 204 ? -9.133 -2.398 -12.122 1.00 93.44 204 LYS A CA 1
ATOM 1650 C C . LYS A 1 204 ? -9.097 -1.225 -11.152 1.00 93.44 204 LYS A C 1
ATOM 1652 O O . LYS A 1 204 ? -8.876 -1.390 -9.954 1.00 93.44 204 LYS A O 1
ATOM 1657 N N . ARG A 1 205 ? -9.339 -0.024 -11.679 1.00 92.50 205 ARG A N 1
ATOM 1658 C CA . ARG A 1 205 ? -9.532 1.166 -10.845 1.00 92.50 205 ARG A CA 1
ATOM 1659 C C . ARG A 1 205 ? -10.814 1.004 -10.042 1.00 92.50 205 ARG A C 1
ATOM 1661 O O . ARG A 1 205 ? -11.861 0.743 -10.629 1.00 92.50 205 ARG A O 1
ATOM 1668 N N . SER A 1 206 ? -10.732 1.241 -8.741 1.00 89.00 206 SER A N 1
ATOM 1669 C CA . SER A 1 206 ? -11.915 1.335 -7.903 1.00 89.00 206 SER A CA 1
ATOM 1670 C C . SER A 1 206 ? -12.645 2.642 -8.194 1.00 89.00 206 SER A C 1
ATOM 1672 O O . SER A 1 206 ? -12.024 3.702 -8.308 1.00 89.00 206 SER A O 1
ATOM 1674 N N . ARG A 1 207 ? -13.979 2.596 -8.270 1.00 74.88 207 ARG A N 1
ATOM 1675 C CA . ARG A 1 207 ? -14.817 3.809 -8.350 1.00 74.88 207 ARG A CA 1
ATOM 1676 C C . ARG A 1 207 ? -14.827 4.595 -7.030 1.00 74.88 207 ARG A C 1
ATOM 1678 O O . ARG A 1 207 ? -15.299 5.728 -6.986 1.00 74.88 207 ARG A O 1
ATOM 1685 N N . LYS A 1 208 ? -14.321 3.998 -5.946 1.00 65.31 208 LYS A N 1
ATOM 1686 C CA . LYS A 1 208 ? -14.417 4.518 -4.582 1.00 65.31 208 LYS A CA 1
ATOM 1687 C C . LYS A 1 208 ? -13.320 5.551 -4.303 1.00 65.31 208 LYS A C 1
ATOM 1689 O O . LYS A 1 208 ? -12.140 5.218 -4.232 1.00 65.31 208 LYS A O 1
ATOM 1694 N N . GLY A 1 209 ? -13.713 6.803 -4.055 1.00 64.94 209 GLY A N 1
ATOM 1695 C CA . GLY A 1 209 ? -12.845 7.774 -3.382 1.00 64.94 209 GLY A CA 1
ATOM 1696 C C . GLY A 1 209 ? -13.113 9.239 -3.714 1.00 64.94 209 GLY A C 1
ATOM 1697 O O . GLY A 1 209 ? -13.167 9.639 -4.873 1.00 64.94 209 GLY A O 1
ATOM 1698 N N . ARG A 1 210 ? -13.152 10.088 -2.681 1.00 77.81 210 ARG A N 1
ATOM 1699 C CA . ARG A 1 210 ? -13.101 11.555 -2.816 1.00 77.81 210 ARG A CA 1
ATOM 1700 C C . ARG A 1 210 ? -11.651 12.028 -3.008 1.00 77.81 210 ARG A C 1
ATOM 1702 O O . ARG A 1 210 ? -11.166 12.869 -2.259 1.00 77.81 210 ARG A O 1
ATOM 1709 N N . ILE A 1 211 ? -10.946 11.457 -3.990 1.00 88.25 211 ILE A N 1
ATOM 1710 C CA . ILE A 1 211 ? -9.491 11.632 -4.180 1.00 88.25 211 ILE A CA 1
ATOM 1711 C C . ILE A 1 211 ? -9.128 13.100 -4.386 1.00 88.25 211 ILE A C 1
ATOM 1713 O O . ILE A 1 211 ? -8.208 13.591 -3.746 1.00 88.25 211 ILE A O 1
ATOM 1717 N N . ARG A 1 212 ? -9.885 13.827 -5.221 1.00 88.12 212 ARG A N 1
ATOM 1718 C CA . ARG A 1 212 ? -9.652 15.264 -5.452 1.00 88.12 212 ARG A CA 1
ATOM 1719 C C . ARG A 1 212 ? -9.722 16.065 -4.152 1.00 88.12 212 ARG A C 1
ATOM 1721 O O . ARG A 1 212 ? -8.847 16.883 -3.896 1.00 88.12 212 ARG A O 1
ATOM 1728 N N . LYS A 1 213 ? -10.722 15.778 -3.311 1.00 88.56 213 LYS A N 1
ATOM 1729 C CA . LYS A 1 213 ? -10.870 16.410 -1.995 1.00 88.56 213 LYS A CA 1
ATOM 1730 C C . LYS A 1 213 ? -9.700 16.049 -1.079 1.00 88.56 213 LYS A C 1
ATOM 1732 O O . LYS A 1 213 ? -9.087 16.942 -0.512 1.00 88.56 213 LYS A O 1
ATOM 1737 N N . ALA A 1 214 ? -9.345 14.767 -1.001 1.00 89.81 214 ALA A N 1
ATOM 1738 C CA . ALA A 1 214 ? -8.226 14.320 -0.178 1.00 89.81 214 ALA A CA 1
ATOM 1739 C C . ALA A 1 214 ? -6.891 14.947 -0.617 1.00 89.81 214 ALA A C 1
ATOM 1741 O O . ALA A 1 214 ? -6.142 15.429 0.223 1.00 89.81 214 ALA A O 1
ATOM 1742 N N . GLN A 1 215 ? -6.615 15.012 -1.922 1.00 92.38 215 GLN A N 1
ATOM 1743 C CA . GLN A 1 215 ? -5.412 15.662 -2.445 1.00 92.38 215 GLN A CA 1
ATOM 1744 C C . GLN A 1 215 ? -5.415 17.170 -2.173 1.00 92.38 215 GLN A C 1
ATOM 1746 O O . GLN A 1 215 ? -4.367 17.730 -1.869 1.00 92.38 215 GLN A O 1
ATOM 1751 N N . SER A 1 216 ? -6.575 17.827 -2.254 1.00 89.25 216 SER A N 1
ATOM 1752 C CA . SER A 1 216 ? -6.710 19.239 -1.887 1.00 89.25 216 SER A CA 1
ATOM 1753 C C . SER A 1 216 ? -6.366 19.477 -0.414 1.00 89.25 216 SER A C 1
ATOM 1755 O O . SER A 1 216 ? -5.625 20.407 -0.112 1.00 89.25 216 SER A O 1
ATOM 1757 N N . GLU A 1 217 ? -6.858 18.626 0.489 1.00 88.94 217 GLU A N 1
ATOM 1758 C CA . GLU A 1 217 ? -6.550 18.684 1.925 1.00 88.94 217 GLU A CA 1
ATOM 1759 C C . GLU A 1 217 ? -5.055 18.435 2.194 1.00 88.94 217 GLU A C 1
ATOM 1761 O O . GLU A 1 217 ? -4.433 19.190 2.938 1.00 88.94 217 GLU A O 1
ATOM 1766 N N . ILE A 1 218 ? -4.447 17.440 1.535 1.00 90.44 218 ILE A N 1
ATOM 1767 C CA . ILE A 1 218 ? -3.003 17.167 1.638 1.00 90.44 218 ILE A CA 1
ATOM 1768 C C . ILE A 1 218 ? -2.191 18.376 1.164 1.00 90.44 218 ILE A C 1
ATOM 1770 O O . ILE A 1 218 ? -1.305 18.842 1.874 1.00 90.44 218 ILE A O 1
ATOM 1774 N N . ASN A 1 219 ? -2.511 18.917 -0.014 1.00 89.12 219 ASN A N 1
ATOM 1775 C CA . ASN A 1 219 ? -1.815 20.074 -0.574 1.00 89.12 219 ASN A CA 1
ATOM 1776 C C . ASN A 1 219 ? -1.925 21.299 0.334 1.00 89.12 219 ASN A C 1
ATOM 1778 O O . ASN A 1 219 ? -0.976 22.070 0.422 1.00 89.12 219 ASN A O 1
ATOM 1782 N N . LEU A 1 220 ? -3.072 21.492 0.986 1.00 86.69 220 LEU A N 1
ATOM 1783 C CA . LEU A 1 220 ? -3.272 22.575 1.938 1.00 86.69 220 LEU A CA 1
ATOM 1784 C C . LEU A 1 220 ? -2.321 22.423 3.130 1.00 86.69 220 LEU A C 1
ATOM 1786 O O . LEU A 1 220 ? -1.568 23.348 3.413 1.00 86.69 220 LEU A O 1
ATOM 1790 N N . VAL A 1 221 ? -2.272 21.245 3.759 1.00 84.69 221 VAL A N 1
ATOM 1791 C CA . VAL A 1 221 ? -1.365 20.991 4.892 1.00 84.69 221 VAL A CA 1
ATOM 1792 C C . VAL A 1 221 ? 0.102 21.143 4.485 1.00 84.69 221 VAL A C 1
ATOM 1794 O O . VAL A 1 221 ? 0.851 21.825 5.176 1.00 84.69 221 VAL A O 1
ATOM 1797 N N . LEU A 1 222 ? 0.505 20.586 3.338 1.00 84.69 222 LEU A N 1
ATOM 1798 C CA . LEU A 1 222 ? 1.878 20.711 2.838 1.00 84.69 222 LEU A CA 1
ATOM 1799 C C . LEU A 1 222 ? 2.253 22.171 2.542 1.00 84.69 222 LEU A C 1
ATOM 1801 O O . LEU A 1 222 ? 3.364 22.592 2.851 1.00 84.69 222 LEU A O 1
ATOM 1805 N N . LYS A 1 223 ? 1.324 22.964 1.989 1.00 83.69 223 LYS A N 1
ATOM 1806 C CA . LYS A 1 223 ? 1.525 24.406 1.785 1.00 83.69 223 LYS A CA 1
ATOM 1807 C C . LYS A 1 223 ? 1.672 25.155 3.103 1.00 83.69 223 LYS A C 1
ATOM 1809 O O . LYS A 1 223 ? 2.488 26.063 3.161 1.00 83.69 223 LYS A O 1
ATOM 1814 N N . TYR A 1 224 ? 0.906 24.802 4.137 1.00 79.31 224 TYR A N 1
ATOM 1815 C CA . TYR A 1 224 ? 1.044 25.415 5.460 1.00 79.31 224 TYR A CA 1
ATOM 1816 C C . TYR A 1 224 ? 2.356 25.029 6.141 1.00 79.31 224 TYR A C 1
ATOM 1818 O O . TYR A 1 224 ? 2.977 25.896 6.736 1.00 79.31 224 TYR A O 1
ATOM 1826 N N . GLN A 1 225 ? 2.820 23.785 6.007 1.00 74.06 225 GLN A N 1
ATOM 1827 C CA . GLN A 1 225 ? 4.128 23.366 6.526 1.00 74.06 225 GLN A CA 1
ATOM 1828 C C . GLN A 1 225 ? 5.268 24.134 5.843 1.00 74.06 225 GLN A C 1
ATOM 1830 O O . GLN A 1 225 ? 6.070 24.766 6.516 1.00 74.06 225 GLN A O 1
ATOM 1835 N N . GLN A 1 226 ? 5.256 24.208 4.508 1.00 66.88 226 GLN A N 1
ATOM 1836 C CA . GLN A 1 226 ? 6.211 25.028 3.746 1.00 66.88 226 GLN A CA 1
ATOM 1837 C C . GLN A 1 226 ? 6.041 26.535 4.004 1.00 66.88 226 GLN A C 1
ATOM 1839 O O . GLN A 1 226 ? 6.972 27.318 3.852 1.00 66.88 226 GLN A O 1
ATOM 1844 N N . GLY A 1 227 ? 4.823 26.965 4.334 1.00 56.91 227 GLY A N 1
ATOM 1845 C CA . GLY A 1 227 ? 4.468 28.346 4.638 1.00 56.91 227 GLY A CA 1
ATOM 1846 C C . GLY A 1 227 ? 4.901 28.783 6.034 1.00 56.91 227 GLY A C 1
ATOM 1847 O O . GLY A 1 227 ? 5.240 29.947 6.192 1.00 56.91 227 GLY A O 1
ATOM 1848 N N . ALA A 1 228 ? 4.921 27.871 7.009 1.00 54.38 228 ALA A N 1
ATOM 1849 C CA . ALA A 1 228 ? 5.461 28.088 8.347 1.00 54.38 228 ALA A CA 1
ATOM 1850 C C . ALA A 1 228 ? 6.984 28.263 8.287 1.00 54.38 228 ALA A C 1
ATOM 1852 O O . ALA A 1 228 ? 7.486 29.245 8.827 1.00 54.38 228 ALA A O 1
ATOM 1853 N N . ASP A 1 229 ? 7.681 27.427 7.509 1.00 51.41 229 ASP A N 1
ATOM 1854 C CA . ASP A 1 229 ? 9.108 27.621 7.204 1.00 51.41 229 ASP A CA 1
ATOM 1855 C C . ASP A 1 229 ? 9.351 28.990 6.538 1.00 51.41 229 ASP A C 1
ATOM 1857 O O . ASP A 1 229 ? 10.231 29.746 6.939 1.00 51.41 229 ASP A O 1
ATOM 1861 N N . ARG A 1 230 ? 8.483 29.397 5.600 1.00 46.56 230 ARG A N 1
ATOM 1862 C CA . ARG A 1 230 ? 8.540 30.733 4.970 1.00 46.56 230 ARG A CA 1
ATOM 1863 C C . ARG A 1 230 ? 8.118 31.890 5.882 1.00 46.56 230 ARG A C 1
ATOM 1865 O O . ARG A 1 230 ? 8.482 33.034 5.615 1.00 46.56 230 ARG A O 1
ATOM 1872 N N . MET A 1 231 ? 7.308 31.643 6.912 1.00 45.62 231 MET A N 1
ATOM 1873 C CA . MET A 1 231 ? 6.930 32.642 7.920 1.00 45.62 231 MET A CA 1
ATOM 1874 C C . MET A 1 231 ? 8.099 32.895 8.869 1.00 45.62 231 MET A C 1
ATOM 1876 O O . MET A 1 231 ? 8.359 34.050 9.195 1.00 45.62 231 MET A O 1
ATOM 1880 N N . ILE A 1 232 ? 8.836 31.839 9.225 1.00 52.03 232 ILE A N 1
ATOM 1881 C CA . ILE A 1 232 ? 10.113 31.925 9.936 1.00 52.03 232 ILE A CA 1
ATOM 1882 C C . ILE A 1 232 ? 11.117 32.714 9.081 1.00 52.03 232 ILE A C 1
ATOM 1884 O O . ILE A 1 232 ? 11.675 33.695 9.557 1.00 52.03 232 ILE A O 1
ATOM 1888 N N . GLU A 1 233 ? 11.252 32.422 7.784 1.00 46.69 233 GLU A N 1
ATOM 1889 C CA . GLU A 1 233 ? 12.099 33.229 6.886 1.00 46.69 233 GLU A CA 1
ATOM 1890 C C . GLU A 1 233 ? 11.650 34.699 6.772 1.00 46.69 233 GLU A C 1
ATOM 1892 O O . GLU A 1 233 ? 12.487 35.593 6.668 1.00 46.69 233 GLU A O 1
ATOM 1897 N N . LYS A 1 234 ? 10.341 34.982 6.822 1.00 44.84 234 LYS A N 1
ATOM 1898 C CA . LYS A 1 234 ? 9.797 36.354 6.846 1.00 44.84 234 LYS A CA 1
ATOM 1899 C C . LYS A 1 234 ? 10.090 37.100 8.149 1.00 44.84 234 LYS A C 1
ATOM 1901 O O . LYS A 1 234 ? 10.205 38.322 8.117 1.00 44.84 234 LYS A O 1
ATOM 1906 N N . LEU A 1 235 ? 10.179 36.387 9.273 1.00 48.75 235 LEU A N 1
ATOM 1907 C CA . LEU A 1 235 ? 10.581 36.957 10.562 1.00 48.75 235 LEU A CA 1
ATOM 1908 C C . LEU A 1 235 ? 12.052 37.396 10.537 1.00 48.75 235 LEU A C 1
ATOM 1910 O O . LEU A 1 235 ? 12.386 38.409 11.143 1.00 48.75 235 LEU A O 1
ATOM 1914 N N . PHE A 1 236 ? 12.908 36.695 9.786 1.00 49.69 236 PHE A N 1
ATOM 1915 C CA . PHE A 1 236 ? 14.324 37.053 9.619 1.00 49.69 236 PHE A CA 1
ATOM 1916 C C . PHE A 1 236 ? 14.592 38.021 8.457 1.00 49.69 236 PHE A C 1
ATOM 1918 O O . PHE A 1 236 ? 15.565 38.775 8.489 1.00 49.69 236 PHE A O 1
ATOM 1925 N N . TYR A 1 237 ? 13.729 38.051 7.439 1.00 51.41 237 TYR A N 1
ATOM 1926 C CA . TYR A 1 237 ? 13.874 38.923 6.276 1.00 51.41 237 TYR A CA 1
ATOM 1927 C C . TYR A 1 237 ? 12.539 39.600 5.964 1.00 51.41 237 TYR A C 1
ATOM 1929 O O . TYR A 1 237 ? 11.603 38.963 5.486 1.00 51.41 237 TYR A O 1
ATOM 1937 N N . GLY A 1 238 ? 12.475 40.921 6.169 1.00 51.66 238 GLY A N 1
ATOM 1938 C CA . GLY A 1 238 ? 11.258 41.747 6.080 1.00 51.66 238 GLY A CA 1
ATOM 1939 C C . GLY A 1 238 ? 10.474 41.715 4.754 1.00 51.66 238 GLY A C 1
ATOM 1940 O O . GLY A 1 238 ? 9.463 42.398 4.624 1.00 51.66 238 GLY A O 1
ATOM 1941 N N . SER A 1 239 ? 10.884 40.920 3.758 1.00 62.41 239 SER A N 1
ATOM 1942 C CA . SER A 1 239 ? 10.054 40.574 2.602 1.00 62.41 239 SER A CA 1
ATOM 1943 C C . SER A 1 239 ? 10.331 39.155 2.080 1.00 62.41 239 SER A C 1
ATOM 1945 O O . SER A 1 239 ? 11.472 38.698 2.015 1.00 62.41 239 SER A O 1
ATOM 1947 N N . LEU A 1 240 ? 9.275 38.481 1.601 1.00 50.06 240 LEU A N 1
ATOM 1948 C CA . LEU A 1 240 ? 9.344 37.121 1.030 1.00 50.06 240 LEU A CA 1
ATOM 1949 C C . LEU A 1 240 ? 10.266 37.045 -0.203 1.00 50.06 240 LEU A C 1
ATOM 1951 O O . LEU A 1 240 ? 10.895 36.024 -0.468 1.00 50.06 240 LEU A O 1
ATOM 1955 N N . LYS A 1 241 ? 10.337 38.141 -0.970 1.00 62.44 241 LYS A N 1
ATOM 1956 C CA . LYS A 1 241 ? 11.183 38.258 -2.163 1.00 62.44 241 LYS A CA 1
ATOM 1957 C C . LYS A 1 241 ? 12.665 38.354 -1.778 1.00 62.44 241 LYS A C 1
ATOM 1959 O O . LYS A 1 241 ? 13.489 37.752 -2.456 1.00 62.44 241 LYS A O 1
ATOM 1964 N N . GLY A 1 242 ? 12.979 39.037 -0.671 1.00 60.25 242 GLY A N 1
ATOM 1965 C CA . GLY A 1 242 ? 14.332 39.139 -0.116 1.00 60.25 242 GLY A CA 1
ATOM 1966 C C . GLY A 1 242 ? 14.849 37.826 0.480 1.00 60.25 242 GLY A C 1
ATOM 1967 O O . GLY A 1 242 ? 15.999 37.471 0.231 1.00 60.25 242 GLY A O 1
ATOM 1968 N N . ALA A 1 243 ? 13.991 37.072 1.179 1.00 57.19 243 ALA A N 1
ATOM 1969 C CA . ALA A 1 243 ? 14.322 35.739 1.700 1.00 57.19 243 ALA A CA 1
ATOM 1970 C C . ALA A 1 243 ? 14.718 34.763 0.574 1.00 57.19 243 ALA A C 1
ATOM 1972 O O . ALA A 1 243 ? 15.805 34.188 0.589 1.00 57.19 243 ALA A O 1
ATOM 1973 N N . LEU A 1 244 ? 13.890 34.670 -0.475 1.00 57.66 244 LEU A N 1
ATOM 1974 C CA . LEU A 1 244 ? 14.129 33.792 -1.630 1.00 57.66 244 LEU A CA 1
ATOM 1975 C C . LEU A 1 244 ? 15.375 34.169 -2.446 1.00 57.66 244 LEU A C 1
ATOM 1977 O O . LEU A 1 244 ? 15.998 33.300 -3.054 1.00 57.66 244 LEU A O 1
ATOM 1981 N N . GLN A 1 245 ? 15.738 35.453 -2.498 1.00 64.19 245 GLN A N 1
ATOM 1982 C CA . GLN A 1 245 ? 16.943 35.907 -3.200 1.00 64.19 245 GLN A CA 1
ATOM 1983 C C . GLN A 1 245 ? 18.226 35.546 -2.440 1.00 64.19 245 GLN A C 1
ATOM 1985 O O . GLN A 1 245 ? 19.251 35.315 -3.077 1.00 64.19 245 GLN A O 1
ATOM 1990 N N . ARG A 1 246 ? 18.170 35.493 -1.101 1.00 59.50 246 ARG A N 1
ATOM 1991 C CA . ARG A 1 246 ? 19.319 35.186 -0.237 1.00 59.50 246 ARG A CA 1
ATOM 1992 C C . ARG A 1 246 ? 19.488 33.691 0.035 1.00 59.50 246 ARG A C 1
ATOM 1994 O O . ARG A 1 246 ? 20.627 33.243 0.005 1.00 59.50 246 ARG A O 1
ATOM 2001 N N . SER A 1 247 ? 18.410 32.907 0.174 1.00 55.75 247 SER A N 1
ATOM 2002 C CA . SER A 1 247 ? 18.519 31.433 0.268 1.00 55.75 247 SER A CA 1
ATOM 2003 C C . SER A 1 247 ? 19.178 30.858 -0.992 1.00 55.75 247 SER A C 1
ATOM 2005 O O . SER A 1 247 ? 20.127 30.094 -0.904 1.00 55.75 247 SER A O 1
ATOM 2007 N N . ARG A 1 248 ? 18.786 31.352 -2.175 1.00 53.88 248 ARG A N 1
ATOM 2008 C CA . ARG A 1 248 ? 19.415 30.995 -3.460 1.00 53.88 248 ARG A CA 1
ATOM 2009 C C . ARG A 1 248 ? 20.870 31.447 -3.599 1.00 53.88 248 ARG A C 1
ATOM 2011 O O . ARG A 1 248 ? 21.547 30.989 -4.515 1.00 53.88 248 ARG A O 1
ATOM 2018 N N . LYS A 1 249 ? 21.311 32.402 -2.775 1.00 52.16 249 LYS A N 1
ATOM 2019 C CA . LYS A 1 249 ? 22.699 32.874 -2.729 1.00 52.16 249 LYS A CA 1
ATOM 2020 C C . LYS A 1 249 ? 23.529 31.975 -1.806 1.00 52.16 249 LYS A C 1
ATOM 2022 O O . LYS A 1 249 ? 24.621 31.605 -2.194 1.00 52.16 249 LYS A O 1
ATOM 2027 N N . HIS A 1 250 ? 22.958 31.542 -0.678 1.00 48.12 250 HIS A N 1
ATOM 2028 C CA . HIS A 1 250 ? 23.562 30.543 0.209 1.00 48.12 250 HIS A CA 1
ATOM 2029 C C . HIS A 1 250 ? 23.668 29.151 -0.432 1.00 48.12 250 HIS A C 1
ATOM 2031 O O . HIS A 1 250 ? 24.733 28.560 -0.363 1.00 48.12 250 HIS A O 1
ATOM 2037 N N . ASP A 1 251 ? 22.645 28.682 -1.158 1.00 47.97 251 ASP A N 1
ATOM 2038 C CA . ASP A 1 251 ? 22.682 27.386 -1.870 1.00 47.97 251 ASP A CA 1
ATOM 2039 C C . ASP A 1 251 ? 23.706 27.347 -3.028 1.00 47.97 251 ASP A C 1
ATOM 2041 O O . ASP A 1 251 ? 23.964 26.294 -3.610 1.00 47.97 251 ASP A O 1
ATOM 2045 N N . ARG A 1 252 ? 24.253 28.504 -3.431 1.00 45.78 252 ARG A N 1
ATOM 2046 C CA . ARG A 1 252 ? 25.328 28.596 -4.436 1.00 45.78 252 ARG A CA 1
ATOM 2047 C C . ARG A 1 252 ? 26.723 28.599 -3.819 1.00 45.78 252 ARG A C 1
ATOM 2049 O O . ARG A 1 252 ? 27.670 28.289 -4.536 1.00 45.78 252 ARG A O 1
ATOM 2056 N N . ASP A 1 253 ? 26.821 28.888 -2.527 1.00 43.34 253 ASP A N 1
ATOM 2057 C CA . ASP A 1 253 ? 28.067 28.997 -1.779 1.00 43.34 253 ASP A CA 1
ATOM 2058 C C . ASP A 1 253 ? 28.170 27.845 -0.762 1.00 43.34 253 ASP A C 1
ATOM 2060 O O . ASP A 1 253 ? 28.426 28.064 0.419 1.00 43.34 253 ASP A O 1
ATOM 2064 N N . ASP A 1 254 ? 27.989 26.596 -1.205 1.00 41.78 254 ASP A N 1
ATOM 2065 C CA . ASP A 1 254 ? 28.343 25.425 -0.391 1.00 41.78 254 ASP A CA 1
ATOM 2066 C C . ASP A 1 254 ? 29.864 25.197 -0.441 1.00 41.78 254 ASP A C 1
ATOM 2068 O O . ASP A 1 254 ? 30.392 24.273 -1.067 1.00 41.78 254 ASP A O 1
ATOM 2072 N N . ILE A 1 255 ? 30.580 26.047 0.296 1.00 40.00 255 ILE A N 1
ATOM 2073 C CA . ILE A 1 255 ? 31.683 25.560 1.121 1.00 40.00 255 ILE A CA 1
ATOM 2074 C C . ILE A 1 255 ? 31.017 24.721 2.211 1.00 40.00 255 ILE A C 1
ATOM 2076 O O . ILE A 1 255 ? 30.259 25.245 3.023 1.00 40.00 255 ILE A O 1
ATOM 2080 N N . LYS A 1 256 ? 31.281 23.409 2.198 1.00 40.78 256 LYS A N 1
ATOM 2081 C CA . LYS A 1 256 ? 30.878 22.471 3.254 1.00 40.78 256 LYS A CA 1
ATOM 2082 C C . LYS A 1 256 ? 31.152 23.096 4.629 1.00 40.78 256 LYS A C 1
ATOM 2084 O O . LYS A 1 256 ? 32.323 23.328 4.930 1.00 40.78 256 LYS A O 1
ATOM 2089 N N . PRO A 1 257 ? 30.143 23.318 5.483 1.00 33.62 257 PRO A N 1
ATOM 2090 C CA . PRO A 1 257 ? 30.422 23.569 6.878 1.00 33.62 257 PRO A CA 1
ATOM 2091 C C . PRO A 1 257 ? 30.774 22.228 7.515 1.00 33.62 257 PRO A C 1
ATOM 2093 O O . PRO A 1 257 ? 29.950 21.309 7.572 1.00 33.62 257 PRO A O 1
ATOM 2096 N N . ASP A 1 258 ? 32.027 22.124 7.948 1.00 34.06 258 ASP A N 1
ATOM 2097 C CA . ASP A 1 258 ? 32.477 21.111 8.887 1.00 34.06 258 ASP A CA 1
ATOM 2098 C C . ASP A 1 258 ? 31.503 21.032 10.062 1.00 34.06 258 ASP A C 1
ATOM 2100 O O . ASP A 1 258 ? 31.143 22.026 10.696 1.00 34.06 258 ASP A O 1
ATOM 2104 N N . ILE A 1 259 ? 31.069 19.808 10.336 1.00 39.50 259 ILE A N 1
ATOM 2105 C CA . ILE A 1 259 ? 30.279 19.472 11.507 1.00 39.50 259 ILE A CA 1
ATOM 2106 C C . ILE A 1 259 ? 31.202 19.641 12.720 1.00 39.50 259 ILE A C 1
ATOM 2108 O O . ILE A 1 259 ? 32.014 18.764 13.007 1.00 39.50 259 ILE A O 1
ATOM 2112 N N . PHE A 1 260 ? 31.064 20.759 13.433 1.00 28.89 260 PHE A N 1
ATOM 2113 C CA . PHE A 1 260 ? 31.536 20.908 14.807 1.00 28.89 260 PHE A CA 1
ATOM 2114 C C . PHE A 1 260 ? 30.345 20.975 15.776 1.00 28.89 260 PHE A C 1
ATOM 2116 O O . PHE A 1 260 ? 29.360 21.671 15.548 1.00 28.89 260 PHE A O 1
ATOM 2123 N N . TYR A 1 261 ? 30.487 20.163 16.822 1.00 35.91 261 TYR A N 1
ATOM 2124 C CA . TYR A 1 261 ? 29.648 19.872 17.987 1.00 35.91 261 TYR A CA 1
ATOM 2125 C C . TYR A 1 261 ? 28.861 21.034 18.622 1.00 35.91 261 TYR A C 1
ATOM 2127 O O . TYR A 1 261 ? 29.396 22.132 18.764 1.00 35.91 261 TYR A O 1
ATOM 2135 N N . LEU A 1 262 ? 27.664 20.735 19.154 1.00 35.56 262 LEU A N 1
ATOM 2136 C CA . LEU A 1 262 ? 27.387 20.490 20.591 1.00 35.56 262 LEU A CA 1
ATOM 2137 C C . LEU A 1 262 ? 25.926 20.060 20.808 1.00 35.56 262 LEU A C 1
ATOM 2139 O O . LEU A 1 262 ? 25.020 20.742 20.283 1.00 35.56 262 LEU A O 1
#